Protein AF-A0A7W7XYR6-F1 (afdb_monomer_lite)

Foldseek 3Di:
DDDDDVVVVVVVVVVVVVVVVVVVVPPDDDPPVVVVVVVVVVVVVVVVVCPPPPDPDDDDPDCPVVVVVVVVVVVVVPPDDPPPPDPDDDDDDDDDDDDDDDDDDDDDDDDDDDDPDDDDPDDPPPDPPPDPCPPDPQLVVLLPDDLVVLLVVLVVCVVNVVLVRSQVSLVVSCVNPVPDDDDPVCVVSPD

Organism: NCBI:txid1341696

pLDDT: mean 71.48, std 18.13, range [40.41, 96.0]

Radius of gyration: 29.44 Å; chains: 1; bounding box: 77×63×58 Å

Structure (mmCIF, N/CA/C/O backbone):
data_AF-A0A7W7XYR6-F1
#
_entry.id   AF-A0A7W7XYR6-F1
#
loop_
_atom_s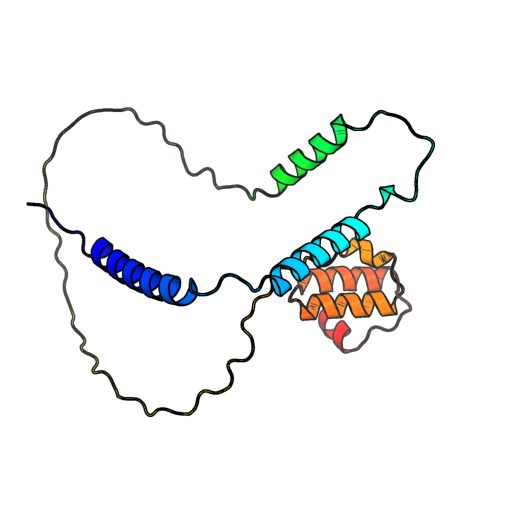ite.group_PDB
_atom_site.id
_atom_site.type_symbol
_atom_site.label_atom_id
_atom_site.label_alt_id
_atom_site.label_comp_id
_atom_site.label_asym_id
_atom_site.label_entity_id
_atom_site.label_seq_id
_atom_site.pdbx_PDB_ins_code
_atom_site.Cartn_x
_atom_site.Cartn_y
_atom_site.Cartn_z
_atom_site.occupancy
_atom_site.B_iso_or_equiv
_atom_site.auth_seq_id
_atom_site.auth_comp_id
_atom_site.auth_asym_id
_atom_site.auth_atom_id
_atom_site.pdbx_PDB_model_num
ATOM 1 N N . MET A 1 1 ? -33.077 34.297 35.963 1.00 48.66 1 MET A N 1
ATOM 2 C CA . MET A 1 1 ? -33.228 32.831 35.839 1.00 48.66 1 MET A CA 1
ATOM 3 C C . MET A 1 1 ? -32.219 32.366 34.806 1.00 48.66 1 MET A C 1
ATOM 5 O O . MET A 1 1 ? -32.341 32.761 33.657 1.00 48.66 1 MET A O 1
ATOM 9 N N . HIS A 1 2 ? -31.171 31.667 35.240 1.00 59.78 2 HIS A N 1
ATOM 10 C CA . HIS A 1 2 ? -30.178 31.044 34.362 1.00 59.78 2 HIS A CA 1
ATOM 11 C C . HIS A 1 2 ? -30.760 29.689 33.946 1.00 59.78 2 HIS A C 1
ATOM 13 O O . HIS A 1 2 ? -31.041 28.864 34.809 1.00 59.78 2 HIS A O 1
ATOM 19 N N . THR A 1 3 ? -31.060 29.502 32.665 1.00 66.44 3 THR A N 1
ATOM 20 C CA . THR A 1 3 ? -31.450 28.196 32.124 1.00 66.44 3 THR A CA 1
ATOM 21 C C . THR A 1 3 ? -30.180 27.407 31.847 1.00 66.44 3 THR A C 1
ATOM 23 O O . THR A 1 3 ? -29.481 27.714 30.881 1.00 66.44 3 THR A O 1
ATOM 26 N N . ASP A 1 4 ? -29.877 26.434 32.705 1.00 68.50 4 ASP A N 1
ATOM 27 C CA . ASP A 1 4 ? -28.891 25.400 32.397 1.00 68.50 4 ASP A CA 1
ATOM 28 C C . ASP A 1 4 ? -29.393 24.577 31.207 1.00 68.50 4 ASP A C 1
ATOM 30 O O . ASP A 1 4 ? -30.541 24.124 31.174 1.00 68.50 4 ASP A O 1
ATOM 34 N N . ASP A 1 5 ? -28.550 24.465 30.185 1.00 74.38 5 ASP A N 1
ATOM 35 C CA . ASP A 1 5 ? -28.833 23.691 28.984 1.00 74.38 5 ASP A CA 1
ATOM 36 C C . ASP A 1 5 ? -28.454 22.228 29.260 1.00 74.38 5 ASP A C 1
ATOM 38 O O . ASP A 1 5 ? -27.268 21.936 29.443 1.00 74.38 5 ASP A O 1
ATOM 42 N N . PRO A 1 6 ? -29.412 21.286 29.258 1.00 70.81 6 PRO A N 1
ATOM 43 C CA . PRO A 1 6 ? -29.151 19.886 29.594 1.00 70.81 6 PRO A CA 1
ATOM 44 C C . PRO A 1 6 ? -28.166 19.203 28.631 1.00 70.81 6 PRO A C 1
ATOM 46 O O . PRO A 1 6 ? -27.600 18.161 28.956 1.00 70.81 6 PRO A O 1
ATOM 49 N N . ARG A 1 7 ? -27.920 19.773 27.441 1.00 63.91 7 ARG A N 1
ATOM 50 C CA . ARG A 1 7 ? -26.889 19.267 26.521 1.00 63.91 7 ARG A CA 1
ATOM 51 C C . ARG A 1 7 ? -25.479 19.556 27.025 1.00 63.91 7 ARG A C 1
ATOM 53 O O . ARG A 1 7 ? -24.585 18.744 26.804 1.00 63.91 7 ARG A O 1
ATOM 60 N N . LYS A 1 8 ? -25.285 20.677 27.725 1.00 70.75 8 LYS A N 1
ATOM 61 C CA . LYS A 1 8 ? -23.998 21.007 28.351 1.00 70.75 8 LYS A CA 1
ATOM 62 C C . LYS A 1 8 ? -23.702 20.060 29.506 1.00 70.75 8 LYS A C 1
ATOM 64 O O . LYS A 1 8 ? -22.601 19.532 29.574 1.00 70.75 8 LYS A O 1
ATOM 69 N N . GLU A 1 9 ? -24.711 19.722 30.308 1.00 70.94 9 GLU A N 1
ATOM 70 C CA . GLU A 1 9 ? -24.550 18.761 31.407 1.00 70.94 9 GLU A CA 1
ATOM 71 C C . GLU A 1 9 ? -24.113 17.363 30.929 1.00 70.94 9 GLU A C 1
ATOM 73 O O . GLU A 1 9 ? -23.308 16.702 31.595 1.00 70.94 9 GLU A O 1
ATOM 78 N N . ALA A 1 10 ? -24.612 16.909 29.771 1.00 70.88 10 ALA A N 1
ATOM 79 C CA . ALA A 1 10 ? -24.200 15.639 29.169 1.00 70.88 10 ALA A CA 1
ATOM 80 C C . ALA A 1 10 ? -22.732 15.673 28.706 1.00 70.88 10 ALA A C 1
ATOM 82 O O . ALA A 1 10 ? -21.968 14.758 29.024 1.00 70.88 10 ALA A O 1
ATOM 83 N N . HIS A 1 11 ? -22.317 16.754 28.037 1.00 74.00 11 HIS A N 1
ATOM 84 C CA . HIS A 1 11 ? -20.922 16.950 27.637 1.00 74.00 11 HIS A CA 1
ATOM 85 C C . HIS A 1 11 ? -19.981 17.056 28.845 1.00 74.00 11 HIS A C 1
ATOM 87 O O . HIS A 1 11 ? -18.921 16.435 28.842 1.00 74.00 11 HIS A O 1
ATOM 93 N N . ASP A 1 12 ? -20.397 17.718 29.925 1.00 84.12 12 ASP A N 1
ATOM 94 C CA . ASP A 1 12 ? -19.599 17.832 31.150 1.00 84.12 12 ASP A CA 1
ATOM 95 C C . ASP A 1 12 ? -19.392 16.473 31.843 1.00 84.12 12 ASP A C 1
ATOM 97 O O . ASP A 1 12 ? -18.387 16.243 32.528 1.00 84.12 12 ASP A O 1
ATOM 101 N N . ALA A 1 13 ? -20.360 15.557 31.720 1.00 81.81 13 ALA A N 1
ATOM 102 C CA . ALA A 1 13 ? -20.257 14.209 32.270 1.00 81.81 13 ALA A CA 1
ATOM 103 C C . ALA A 1 13 ? -19.258 13.348 31.485 1.00 81.81 13 ALA A C 1
ATOM 105 O O . ALA A 1 13 ? -18.448 12.638 32.096 1.00 81.81 13 ALA A O 1
ATOM 106 N N . GLU A 1 14 ? -19.283 13.445 30.156 1.00 76.94 14 GLU A N 1
ATOM 107 C CA . GLU A 1 14 ? -18.311 12.800 29.272 1.00 76.94 14 GLU A CA 1
ATOM 108 C C . GLU A 1 14 ? -16.909 13.386 29.461 1.00 76.94 14 GLU A C 1
ATOM 110 O O . GLU A 1 14 ? -15.946 12.632 29.599 1.00 76.94 14 GLU A O 1
ATOM 115 N N . GLU A 1 15 ? -16.786 14.706 29.594 1.00 82.81 15 GLU A N 1
ATOM 116 C CA . GLU A 1 15 ? -15.510 15.383 29.832 1.00 82.81 15 GLU A CA 1
ATOM 117 C C . GLU A 1 15 ? -14.886 14.953 31.168 1.00 82.81 15 GLU A C 1
ATOM 119 O O . GLU A 1 15 ? -13.702 14.610 31.238 1.00 82.81 15 GLU A O 1
ATOM 124 N N . ARG A 1 16 ? -15.691 14.835 32.233 1.00 89.69 16 ARG A N 1
ATOM 125 C CA . ARG A 1 16 ? -15.237 14.273 33.519 1.00 89.69 16 ARG A CA 1
ATOM 126 C C . ARG A 1 16 ? -14.859 12.795 33.424 1.00 89.69 16 ARG A C 1
ATOM 128 O O . ARG A 1 16 ? -13.977 12.338 34.158 1.00 89.69 16 ARG A O 1
ATOM 135 N N . ALA A 1 17 ? -15.522 12.013 32.574 1.00 86.38 17 ALA A N 1
ATOM 136 C CA . ALA A 1 17 ? -15.148 10.621 32.333 1.00 86.38 17 ALA A CA 1
ATOM 137 C C . ALA A 1 17 ? -13.808 10.528 31.586 1.00 86.38 17 ALA A C 1
ATOM 139 O O . ALA A 1 17 ? -12.922 9.790 32.023 1.00 86.38 17 ALA A O 1
ATOM 140 N N . LEU A 1 18 ? -13.621 11.345 30.550 1.00 83.62 18 LEU A N 1
ATOM 141 C CA . LEU A 1 18 ? -12.382 11.436 29.787 1.00 83.62 18 LEU A CA 1
ATOM 142 C C . LEU A 1 18 ? -11.218 11.889 30.675 1.00 83.62 18 LEU A C 1
ATOM 144 O O . LEU A 1 18 ? -10.169 11.250 30.683 1.00 83.62 18 LEU A O 1
ATOM 148 N N . ALA A 1 19 ? -11.421 12.915 31.505 1.00 85.31 19 ALA A N 1
ATOM 149 C CA . ALA A 1 19 ? -10.409 13.405 32.437 1.00 85.31 19 ALA A CA 1
ATOM 150 C C . ALA A 1 19 ? -9.949 12.321 33.428 1.00 85.31 19 ALA A C 1
ATOM 152 O O . ALA A 1 19 ? -8.766 12.256 33.764 1.00 85.31 19 ALA A O 1
ATOM 153 N N . ARG A 1 20 ? -10.850 11.430 33.871 1.00 85.44 20 ARG A N 1
ATOM 154 C CA . ARG A 1 20 ? -10.489 10.285 34.727 1.00 85.44 20 ARG A CA 1
ATOM 155 C C . ARG A 1 20 ? -9.631 9.260 33.991 1.00 85.44 20 ARG A C 1
ATOM 157 O O . ARG A 1 20 ? -8.647 8.796 34.559 1.00 85.44 20 ARG A O 1
ATOM 164 N N . ILE A 1 21 ? -9.974 8.939 32.744 1.00 84.25 21 ILE A N 1
ATOM 165 C CA . ILE A 1 21 ? -9.218 7.988 31.917 1.00 84.25 21 ILE A CA 1
ATOM 166 C C . ILE A 1 21 ? -7.837 8.560 31.589 1.00 84.25 21 ILE A C 1
ATOM 168 O O . ILE A 1 21 ? -6.828 7.914 31.856 1.00 84.25 21 ILE A O 1
ATOM 172 N N . VAL A 1 22 ? -7.773 9.798 31.093 1.00 82.75 22 VAL A N 1
ATOM 173 C CA . VAL A 1 22 ? -6.510 10.473 30.762 1.00 82.75 22 VAL A CA 1
ATOM 174 C C . VAL A 1 22 ? -5.605 10.533 31.987 1.00 82.75 22 VAL A C 1
ATOM 176 O O . VAL A 1 22 ? -4.447 10.138 31.904 1.00 82.75 22 VAL A O 1
ATOM 179 N N . ARG A 1 23 ? -6.140 10.915 33.152 1.00 82.88 23 ARG A N 1
ATOM 180 C CA . ARG A 1 23 ? -5.368 10.957 34.400 1.00 82.88 23 ARG A CA 1
ATOM 181 C C . ARG A 1 23 ? -4.881 9.581 34.855 1.00 82.88 23 ARG A C 1
ATOM 183 O O . ARG A 1 23 ? -3.802 9.501 35.433 1.00 82.88 23 ARG A O 1
ATOM 190 N N . ALA A 1 24 ? -5.640 8.517 34.590 1.00 80.38 24 ALA A N 1
ATOM 191 C CA . ALA A 1 24 ? -5.212 7.146 34.860 1.00 80.38 24 ALA A CA 1
ATOM 192 C C . ALA A 1 24 ? -4.084 6.685 33.916 1.00 80.38 24 ALA A C 1
ATOM 194 O O . ALA A 1 24 ? -3.213 5.929 34.338 1.00 80.38 24 ALA A O 1
ATOM 195 N N . LEU A 1 25 ? -4.061 7.171 32.669 1.00 76.75 25 LEU A N 1
ATOM 196 C CA . LEU A 1 25 ? -3.007 6.881 31.689 1.00 76.75 25 LEU A CA 1
ATOM 197 C C . LEU A 1 25 ? -1.751 7.754 31.854 1.00 76.75 25 LEU A C 1
ATOM 199 O O . LEU A 1 25 ? -0.652 7.296 31.556 1.00 76.75 25 LEU A O 1
ATOM 203 N N . SER A 1 26 ? -1.872 8.986 32.357 1.00 68.12 26 SER A N 1
ATOM 204 C CA . SER A 1 26 ? -0.752 9.941 32.476 1.00 68.12 26 SER A CA 1
ATOM 205 C C . SER A 1 26 ? 0.344 9.550 33.485 1.00 68.12 26 SER A C 1
ATOM 207 O O . SER A 1 26 ? 1.296 10.305 33.664 1.00 68.12 26 SER A O 1
ATOM 209 N N . GLY A 1 27 ? 0.242 8.400 34.159 1.00 72.25 27 GLY A N 1
ATOM 210 C CA . GLY A 1 27 ? 1.204 7.966 35.180 1.00 72.25 27 GLY A CA 1
ATOM 211 C C . GLY A 1 27 ? 2.565 7.502 34.649 1.00 72.25 27 GLY A C 1
ATOM 212 O O . GLY A 1 27 ? 3.520 7.431 35.417 1.00 72.25 27 GLY A O 1
ATOM 213 N N . GLY A 1 28 ? 2.688 7.208 33.355 1.00 72.75 28 GLY A N 1
ATOM 214 C CA . GLY A 1 28 ? 3.950 6.792 32.754 1.00 72.75 28 GLY A CA 1
ATOM 215 C C . GLY A 1 28 ? 4.086 7.391 31.371 1.00 72.75 28 GLY A C 1
ATOM 216 O O . GLY A 1 28 ? 3.391 6.973 30.448 1.00 72.75 28 GLY A O 1
ATOM 217 N N . GLY A 1 29 ? 4.985 8.364 31.217 1.00 81.31 29 GLY A N 1
ATOM 218 C CA . GLY A 1 29 ? 5.447 8.740 29.885 1.00 81.31 29 GLY A CA 1
ATOM 219 C C . GLY A 1 29 ? 5.963 7.502 29.133 1.00 81.31 29 GLY A C 1
ATOM 220 O O . GLY A 1 29 ? 6.308 6.497 29.769 1.00 81.31 29 GLY A O 1
ATOM 221 N N . PRO A 1 30 ? 6.016 7.540 27.791 1.00 77.94 30 PRO A N 1
ATOM 222 C CA . PRO A 1 30 ? 6.619 6.457 27.026 1.00 77.94 30 PRO A CA 1
ATOM 223 C C . PRO A 1 30 ? 8.014 6.161 27.584 1.00 77.94 30 PRO A C 1
ATOM 225 O O . PRO A 1 30 ? 8.758 7.076 27.943 1.00 77.94 30 PRO A O 1
ATOM 228 N N . SER A 1 31 ? 8.361 4.877 27.703 1.00 83.38 31 SER A N 1
ATOM 229 C CA . SER A 1 31 ? 9.688 4.497 28.192 1.00 83.38 31 SER A CA 1
ATOM 230 C C . SER A 1 31 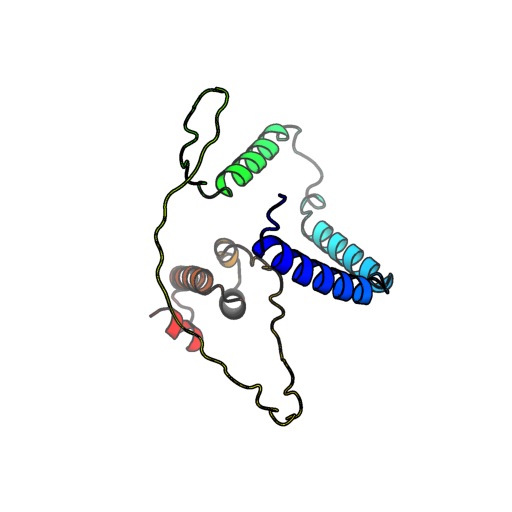? 10.764 5.189 27.348 1.00 83.38 31 SER A C 1
ATOM 232 O O . SER A 1 31 ? 10.642 5.246 26.123 1.00 83.38 31 SER A O 1
ATOM 234 N N . SER A 1 32 ? 11.831 5.684 27.977 1.00 85.88 32 SER A N 1
ATOM 235 C CA . SER A 1 32 ? 12.939 6.349 27.272 1.00 85.88 32 SER A CA 1
ATOM 236 C C . SER A 1 32 ? 13.560 5.470 26.181 1.00 85.88 32 SER A C 1
ATOM 238 O O . SER A 1 32 ? 14.049 5.972 25.173 1.00 85.88 32 SER A O 1
ATOM 240 N N . GLN A 1 33 ? 13.499 4.146 26.348 1.00 86.38 33 GLN A N 1
ATOM 241 C CA . GLN A 1 33 ? 13.935 3.181 25.345 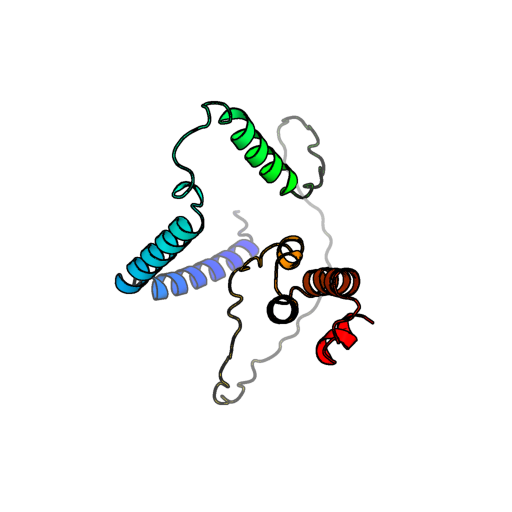1.00 86.38 33 GLN A CA 1
ATOM 242 C C . GLN A 1 33 ? 13.069 3.217 24.077 1.00 86.38 33 GLN A C 1
ATOM 244 O O . GLN A 1 33 ? 13.602 3.138 22.972 1.00 86.38 33 GLN A O 1
ATOM 249 N N . LEU A 1 34 ? 11.750 3.352 24.226 1.00 82.69 34 LEU A N 1
ATOM 250 C CA . LEU A 1 34 ? 10.826 3.458 23.099 1.00 82.69 34 LEU A CA 1
ATOM 251 C C . LEU A 1 34 ? 11.000 4.794 22.371 1.00 82.69 34 LEU A C 1
ATOM 253 O O . LEU A 1 34 ? 11.053 4.809 21.146 1.00 82.69 34 LEU A O 1
ATOM 257 N N . ASP A 1 35 ? 11.178 5.888 23.110 1.00 87.62 35 ASP A N 1
ATOM 258 C CA . ASP A 1 35 ? 11.468 7.201 22.523 1.00 87.62 35 ASP A CA 1
ATOM 259 C C . ASP A 1 35 ? 12.780 7.182 21.713 1.00 87.62 35 ASP A C 1
ATOM 261 O O . ASP A 1 35 ? 12.817 7.581 20.547 1.00 87.62 35 ASP A O 1
ATOM 265 N N . ALA A 1 36 ? 13.838 6.580 22.268 1.00 92.12 36 ALA A N 1
ATOM 266 C CA . ALA A 1 36 ? 15.101 6.384 21.559 1.00 92.12 36 ALA A CA 1
ATOM 267 C C . ALA A 1 36 ? 14.943 5.518 20.296 1.00 92.12 36 ALA A C 1
ATOM 269 O O . ALA A 1 36 ? 15.560 5.810 19.269 1.00 92.12 36 ALA A O 1
ATOM 270 N N . ALA A 1 37 ? 14.105 4.478 20.343 1.00 87.75 37 ALA A N 1
ATOM 271 C CA . ALA A 1 37 ? 13.820 3.636 19.184 1.00 87.75 37 ALA A CA 1
ATOM 272 C C . ALA A 1 37 ? 13.078 4.408 18.081 1.00 87.75 37 ALA A C 1
ATOM 274 O O . ALA A 1 37 ? 13.428 4.278 16.907 1.00 87.75 37 ALA A O 1
ATOM 275 N N . VAL A 1 38 ? 12.111 5.255 18.448 1.00 87.75 38 VAL A N 1
ATOM 276 C CA . VAL A 1 38 ? 11.387 6.119 17.502 1.00 87.75 38 VAL A CA 1
ATOM 277 C C . VAL A 1 38 ? 12.338 7.127 16.856 1.00 87.75 38 VAL A C 1
ATOM 279 O O . VAL A 1 38 ? 12.354 7.249 15.631 1.00 87.75 38 VAL A O 1
ATOM 282 N N . LEU A 1 39 ? 13.190 7.796 17.639 1.00 95.19 39 LEU A N 1
ATOM 283 C CA . LEU A 1 39 ? 14.180 8.740 17.109 1.00 95.19 39 LEU A CA 1
ATOM 284 C C . LEU A 1 39 ? 15.202 8.058 16.187 1.00 95.19 39 LEU A C 1
ATOM 286 O O . LEU A 1 39 ? 15.566 8.610 15.145 1.00 95.19 39 LEU A O 1
ATOM 290 N N . ALA A 1 40 ? 15.642 6.845 16.528 1.00 92.31 40 ALA A N 1
ATOM 291 C CA . ALA A 1 40 ? 16.532 6.057 15.680 1.00 92.31 40 ALA A CA 1
ATOM 292 C C . ALA A 1 40 ? 15.857 5.656 14.357 1.00 92.31 40 ALA A C 1
ATOM 294 O O . ALA A 1 40 ? 16.464 5.801 13.293 1.00 92.31 40 ALA A O 1
ATOM 295 N N . ALA A 1 41 ? 14.598 5.208 14.404 1.00 87.31 41 ALA A N 1
ATOM 296 C CA . ALA A 1 41 ? 13.823 4.852 13.218 1.00 87.31 41 ALA A CA 1
ATOM 297 C C . ALA A 1 41 ? 13.585 6.064 12.304 1.00 87.31 41 ALA A C 1
ATOM 299 O O . ALA A 1 41 ? 13.803 5.975 11.094 1.00 87.31 41 ALA A O 1
ATOM 300 N N . ALA A 1 42 ? 13.221 7.214 12.879 1.00 89.25 42 ALA A N 1
ATOM 301 C CA . ALA A 1 42 ? 13.038 8.459 12.140 1.00 89.25 42 ALA A CA 1
ATOM 302 C C . ALA A 1 42 ? 14.337 8.898 11.447 1.00 89.25 42 ALA A C 1
ATOM 304 O O . ALA A 1 42 ? 14.332 9.228 10.261 1.00 89.25 42 ALA A O 1
ATOM 305 N N . ARG A 1 43 ? 15.478 8.827 12.146 1.00 89.06 43 ARG A N 1
ATOM 306 C CA . ARG A 1 43 ? 16.786 9.147 11.558 1.00 89.06 43 ARG A CA 1
ATOM 307 C C . ARG A 1 43 ? 17.156 8.197 10.416 1.00 89.06 43 ARG A C 1
ATOM 309 O O . ARG A 1 43 ? 17.621 8.661 9.379 1.00 89.06 43 ARG A O 1
ATOM 316 N N . ALA A 1 44 ? 16.916 6.896 10.576 1.00 82.31 44 ALA A N 1
ATOM 317 C CA . ALA A 1 44 ? 17.176 5.907 9.532 1.00 82.31 44 ALA A CA 1
ATOM 318 C C . ALA A 1 44 ? 16.309 6.136 8.280 1.00 82.31 44 ALA A C 1
ATOM 320 O O . ALA A 1 44 ? 16.798 5.978 7.162 1.00 82.31 44 ALA A O 1
ATOM 321 N N . ALA A 1 45 ? 15.045 6.536 8.450 1.00 77.31 45 ALA A N 1
ATOM 322 C CA . ALA A 1 45 ? 14.171 6.898 7.336 1.00 77.31 45 ALA A CA 1
ATOM 323 C C . ALA A 1 45 ? 14.699 8.129 6.580 1.00 77.31 45 ALA A C 1
ATOM 325 O O . ALA A 1 45 ? 14.841 8.081 5.361 1.00 77.31 45 ALA A O 1
ATOM 326 N N . VAL A 1 46 ? 15.098 9.185 7.300 1.00 85.81 46 VAL A N 1
ATOM 327 C CA . VAL A 1 46 ? 15.682 10.398 6.696 1.00 85.81 46 VAL A CA 1
ATOM 328 C C . VAL A 1 46 ? 16.997 10.103 5.964 1.00 85.81 46 VAL A C 1
ATOM 330 O O . VAL A 1 46 ? 17.272 10.693 4.923 1.00 85.81 46 VAL A O 1
ATOM 333 N N . GLU A 1 47 ? 17.827 9.190 6.477 1.00 80.88 47 GLU A N 1
ATOM 334 C CA . GLU A 1 47 ? 19.070 8.788 5.805 1.00 80.88 47 GLU A CA 1
ATOM 335 C C . GLU A 1 47 ? 18.818 7.980 4.524 1.00 80.88 47 GLU A C 1
ATOM 337 O O . GLU A 1 47 ? 19.550 8.159 3.548 1.00 80.88 47 GLU A O 1
ATOM 342 N N . ARG A 1 48 ? 17.775 7.137 4.492 1.00 71.75 48 ARG A N 1
ATOM 343 C CA . ARG A 1 48 ? 17.351 6.415 3.278 1.00 71.75 48 ARG A CA 1
ATOM 344 C C . ARG A 1 48 ? 16.823 7.356 2.202 1.00 71.75 48 ARG A C 1
ATOM 346 O O . ARG A 1 48 ? 17.129 7.163 1.031 1.00 71.75 48 ARG A O 1
ATOM 353 N N . ASP A 1 49 ? 16.087 8.380 2.616 1.00 68.19 49 ASP A N 1
ATOM 354 C CA . ASP A 1 49 ? 15.417 9.324 1.721 1.00 68.19 49 ASP A CA 1
ATOM 355 C C . ASP A 1 49 ? 16.310 10.502 1.296 1.00 68.19 49 ASP A C 1
ATOM 357 O O . ASP A 1 49 ? 15.865 11.460 0.665 1.00 68.19 49 ASP A O 1
ATOM 361 N N . ASN A 1 50 ? 17.605 10.453 1.631 1.00 62.84 50 ASN A N 1
ATOM 362 C CA . ASN A 1 50 ? 18.581 11.455 1.225 1.00 62.84 50 ASN A CA 1
ATOM 363 C C . ASN A 1 50 ? 19.468 10.944 0.070 1.00 62.84 50 ASN A C 1
ATOM 365 O O . ASN A 1 50 ? 20.636 10.594 0.286 1.00 62.84 50 ASN A O 1
ATOM 369 N N . PRO A 1 51 ? 18.986 10.971 -1.192 1.00 58.59 51 PRO A N 1
ATOM 370 C CA . PRO A 1 51 ? 19.772 10.574 -2.362 1.00 58.59 51 PRO A CA 1
ATOM 371 C C . PRO A 1 51 ? 20.962 11.516 -2.631 1.00 58.59 51 PRO A C 1
ATOM 373 O O . PRO A 1 51 ? 21.813 11.232 -3.476 1.00 58.59 51 PRO A O 1
ATOM 376 N N . ARG A 1 52 ? 21.080 12.638 -1.901 1.00 53.66 52 ARG A N 1
ATOM 377 C CA . ARG A 1 52 ? 22.078 13.689 -2.159 1.00 53.66 52 ARG A CA 1
ATOM 378 C C . ARG A 1 52 ? 23.505 13.330 -1.738 1.00 53.66 52 ARG A C 1
ATOM 380 O O . ARG A 1 52 ? 24.424 14.064 -2.086 1.00 53.66 52 ARG A O 1
ATOM 387 N N . ARG A 1 53 ? 23.740 12.213 -1.035 1.00 52.97 53 ARG A N 1
ATOM 388 C CA . ARG A 1 53 ? 25.106 11.800 -0.645 1.00 52.97 53 ARG A CA 1
ATOM 389 C C . ARG A 1 53 ? 25.903 11.066 -1.730 1.00 52.97 53 ARG A C 1
ATOM 391 O O . ARG A 1 53 ? 27.078 10.799 -1.503 1.00 52.97 53 ARG A O 1
ATOM 398 N N . ARG A 1 54 ? 25.322 10.766 -2.901 1.00 53.84 54 ARG A N 1
ATOM 399 C CA . ARG A 1 54 ? 26.046 10.097 -4.008 1.00 53.84 54 ARG A CA 1
ATOM 400 C C . ARG A 1 54 ? 26.271 10.942 -5.265 1.00 53.84 54 ARG A C 1
ATOM 402 O O . ARG A 1 54 ? 26.935 10.469 -6.177 1.00 53.84 54 ARG A O 1
ATOM 409 N N . LEU A 1 55 ? 25.802 12.189 -5.305 1.00 55.09 55 LEU A N 1
ATOM 410 C CA . LEU A 1 55 ? 26.057 13.122 -6.413 1.00 55.09 55 LEU A CA 1
ATOM 411 C C . LEU A 1 55 ? 26.645 14.435 -5.894 1.00 55.09 55 LEU A C 1
ATOM 413 O O . LEU A 1 55 ? 26.072 15.514 -6.015 1.00 55.09 55 LEU A O 1
ATOM 417 N N . SER A 1 56 ? 27.821 14.331 -5.281 1.00 55.94 56 SER A N 1
ATOM 418 C CA . SER A 1 56 ? 28.689 15.479 -5.056 1.00 55.94 56 SER A CA 1
ATOM 419 C C . SER A 1 56 ? 29.581 15.703 -6.277 1.00 55.94 56 SER A C 1
ATOM 421 O O . SER A 1 56 ? 30.260 14.776 -6.712 1.00 55.94 56 SER A O 1
ATOM 423 N N . LEU A 1 57 ? 29.636 16.969 -6.694 1.00 58.41 57 LEU A N 1
ATOM 424 C CA . LEU A 1 57 ? 30.474 17.611 -7.714 1.00 58.41 57 LEU A CA 1
ATOM 425 C C . LEU A 1 57 ? 29.842 17.729 -9.109 1.00 58.41 57 LEU A C 1
ATOM 427 O O . LEU A 1 57 ? 29.870 16.803 -9.908 1.00 58.41 57 LEU A O 1
ATOM 431 N N . ARG A 1 58 ? 29.480 18.984 -9.422 1.00 55.81 58 ARG A N 1
ATOM 432 C CA . ARG A 1 58 ? 29.153 19.577 -10.736 1.00 55.81 58 ARG A CA 1
ATOM 433 C C . ARG A 1 58 ? 27.662 19.668 -11.065 1.00 55.81 58 ARG A C 1
ATOM 435 O O . ARG A 1 58 ? 27.189 18.980 -11.950 1.00 55.81 58 ARG A O 1
ATOM 442 N N . TRP A 1 59 ? 26.975 20.601 -10.409 1.00 45.66 59 TRP A N 1
ATOM 443 C CA . TRP A 1 59 ? 25.983 21.540 -10.976 1.00 45.66 59 TRP A CA 1
ATOM 444 C C . TRP A 1 59 ? 25.409 22.306 -9.775 1.00 45.66 59 TRP A C 1
ATOM 446 O O . TRP A 1 59 ? 24.813 21.723 -8.883 1.00 45.66 59 TRP A O 1
ATOM 456 N N . GLY A 1 60 ? 25.789 23.559 -9.549 1.00 52.72 60 GLY A N 1
ATOM 457 C CA . GLY A 1 60 ? 25.242 24.685 -10.298 1.00 52.72 60 GLY A CA 1
ATOM 458 C C . GLY A 1 60 ? 24.087 25.264 -9.481 1.00 52.72 60 GLY A C 1
ATOM 459 O O . GLY A 1 60 ? 22.970 24.763 -9.533 1.00 52.72 60 GLY A O 1
ATOM 460 N N . PHE A 1 61 ? 24.384 26.272 -8.660 1.00 51.06 61 PHE A N 1
ATOM 461 C CA . PHE A 1 61 ? 23.408 27.016 -7.866 1.00 51.06 61 PHE A CA 1
ATOM 462 C C . PHE A 1 61 ? 22.323 27.602 -8.784 1.00 51.06 61 PHE A C 1
ATOM 464 O O . PHE A 1 61 ? 22.610 28.513 -9.554 1.00 51.06 61 PHE A O 1
ATOM 471 N N . GLY A 1 62 ? 21.091 27.084 -8.717 1.00 52.50 62 GLY A N 1
ATOM 472 C CA . GLY A 1 62 ? 20.000 27.621 -9.541 1.00 52.50 62 GLY A CA 1
ATOM 473 C C . GLY A 1 62 ? 18.596 27.038 -9.351 1.00 52.50 62 GLY A C 1
ATOM 474 O O . GLY A 1 62 ? 17.761 27.259 -10.217 1.00 52.50 62 GLY A O 1
ATOM 475 N N . ALA A 1 63 ? 18.297 26.300 -8.271 1.00 48.34 63 ALA A N 1
ATOM 476 C CA . ALA A 1 63 ? 17.004 25.599 -8.134 1.00 48.34 63 ALA A CA 1
ATOM 477 C C . ALA A 1 63 ? 16.212 25.893 -6.842 1.00 48.34 63 ALA A C 1
ATOM 479 O O . ALA A 1 63 ? 15.196 25.250 -6.585 1.00 48.34 63 ALA A O 1
ATOM 480 N N . SER A 1 64 ? 16.630 26.857 -6.016 1.00 52.84 64 SER A N 1
ATOM 481 C CA . SER A 1 64 ? 15.981 27.112 -4.718 1.00 52.84 64 SER A CA 1
ATOM 482 C C . SER A 1 64 ? 14.551 27.657 -4.850 1.00 52.84 64 SER A C 1
ATOM 484 O O . SER A 1 64 ? 13.706 27.362 -4.012 1.00 52.84 64 SER A O 1
ATOM 486 N N . ALA A 1 65 ? 14.256 28.421 -5.908 1.00 52.97 65 ALA A N 1
ATOM 487 C CA . ALA A 1 65 ? 12.942 29.043 -6.090 1.00 52.97 65 ALA A CA 1
ATOM 488 C C . ALA A 1 65 ? 11.871 28.060 -6.604 1.00 52.97 65 ALA A C 1
ATOM 490 O O . ALA A 1 65 ? 10.723 28.119 -6.171 1.00 52.97 65 ALA A O 1
ATOM 491 N N . ALA A 1 66 ? 12.238 27.116 -7.478 1.00 51.06 66 ALA A N 1
ATOM 492 C CA . ALA A 1 66 ? 11.282 26.173 -8.064 1.00 51.06 66 ALA A CA 1
ATOM 493 C C . ALA A 1 66 ? 10.804 25.113 -7.057 1.00 51.06 66 ALA A C 1
ATOM 495 O O . ALA A 1 66 ? 9.635 24.733 -7.063 1.00 51.06 66 ALA A O 1
ATOM 496 N N . ALA A 1 67 ? 11.683 24.677 -6.147 1.00 55.44 67 ALA A N 1
ATOM 497 C CA . ALA A 1 67 ? 11.335 23.671 -5.146 1.00 55.44 67 ALA A CA 1
ATOM 498 C C . ALA A 1 67 ? 10.266 24.170 -4.159 1.00 55.44 67 ALA A C 1
ATOM 500 O O . ALA A 1 67 ? 9.364 23.417 -3.801 1.00 55.44 67 ALA A O 1
ATOM 501 N N . MET A 1 68 ? 10.316 25.446 -3.757 1.00 62.97 68 MET A N 1
ATOM 502 C CA . MET A 1 68 ? 9.293 26.005 -2.864 1.00 62.97 68 MET A CA 1
ATOM 503 C C . MET A 1 68 ? 7.944 26.199 -3.565 1.00 62.97 68 MET A C 1
ATOM 505 O O . MET A 1 68 ? 6.901 26.034 -2.937 1.00 62.97 68 MET A O 1
ATOM 509 N N . LEU A 1 69 ? 7.953 26.462 -4.874 1.00 60.53 69 LEU A N 1
ATOM 510 C CA . LEU A 1 69 ? 6.733 26.604 -5.669 1.00 60.53 69 LEU A CA 1
ATOM 511 C C . LEU A 1 69 ? 6.037 25.247 -5.883 1.00 60.53 69 LEU A C 1
ATOM 513 O O . LEU A 1 69 ? 4.817 25.168 -5.783 1.00 60.53 69 LEU A O 1
ATOM 517 N N . ALA A 1 70 ? 6.802 24.163 -6.062 1.00 62.50 70 ALA A N 1
ATOM 518 C CA . ALA A 1 70 ? 6.262 22.803 -6.146 1.00 62.50 70 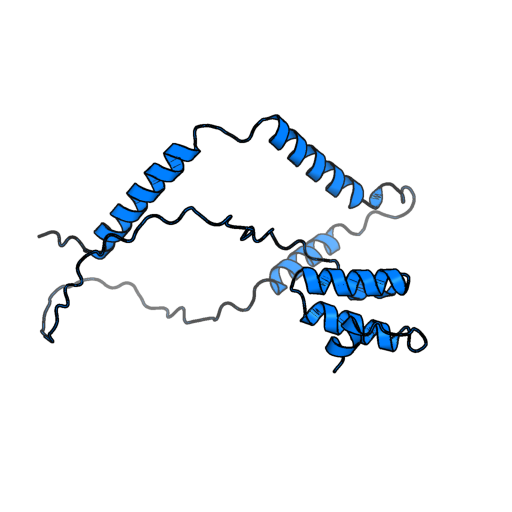ALA A CA 1
ATOM 519 C C . ALA A 1 70 ? 5.625 22.334 -4.824 1.00 62.50 70 ALA A C 1
ATOM 521 O O . ALA A 1 70 ? 4.554 21.732 -4.839 1.00 62.50 70 ALA A O 1
ATOM 522 N N . VAL A 1 71 ? 6.236 22.662 -3.679 1.00 71.75 71 VAL A N 1
ATOM 523 C CA . VAL A 1 71 ? 5.672 22.339 -2.355 1.00 71.75 71 VAL A CA 1
ATOM 524 C C . VAL A 1 71 ? 4.379 23.120 -2.093 1.00 71.75 71 VAL A C 1
ATOM 526 O O . VAL A 1 71 ? 3.416 22.546 -1.591 1.00 71.75 71 VAL A O 1
ATOM 529 N N . ALA A 1 72 ? 4.316 24.400 -2.477 1.00 68.50 72 ALA A N 1
ATOM 530 C CA . ALA A 1 72 ? 3.102 25.205 -2.332 1.00 68.50 72 ALA A CA 1
ATOM 531 C C . ALA A 1 72 ? 1.959 24.721 -3.245 1.00 68.50 72 ALA A C 1
ATOM 533 O O . ALA A 1 72 ? 0.821 24.619 -2.788 1.00 68.50 72 ALA A O 1
ATOM 534 N N . LEU A 1 73 ? 2.256 24.359 -4.501 1.00 69.75 73 LEU A N 1
ATOM 535 C CA . LEU A 1 73 ? 1.253 23.808 -5.422 1.00 69.75 73 LEU A CA 1
ATOM 536 C C . LEU A 1 73 ? 0.719 22.452 -4.950 1.00 69.75 73 LEU A C 1
ATOM 538 O O . LEU A 1 73 ? -0.480 22.199 -5.041 1.00 69.75 73 LEU A O 1
ATOM 542 N N . PHE A 1 74 ? 1.590 21.600 -4.406 1.00 71.12 74 PHE A N 1
ATOM 543 C CA . PHE A 1 74 ? 1.188 20.310 -3.850 1.00 71.12 74 PHE A CA 1
ATOM 544 C C . PHE A 1 74 ? 0.236 20.483 -2.655 1.00 71.12 74 PHE A C 1
ATOM 546 O O . PHE A 1 74 ? -0.801 19.828 -2.586 1.00 71.12 74 PHE A O 1
ATOM 553 N N . TRP A 1 75 ? 0.521 21.443 -1.767 1.00 73.88 75 TRP A N 1
ATOM 554 C CA . TRP A 1 75 ? -0.365 21.770 -0.643 1.00 73.88 75 TRP A CA 1
ATOM 555 C C . TRP A 1 75 ? -1.710 22.367 -1.076 1.00 73.88 75 TRP A C 1
ATOM 557 O O . TRP A 1 75 ? -2.714 22.191 -0.386 1.00 73.88 75 TRP A O 1
ATOM 567 N N . GLN A 1 76 ? -1.750 23.063 -2.214 1.00 71.62 76 GLN A N 1
ATOM 568 C CA . GLN A 1 76 ? -2.982 23.636 -2.748 1.00 71.62 76 GLN A CA 1
ATOM 569 C C . GLN A 1 76 ? -3.893 22.577 -3.379 1.00 71.62 76 GLN A C 1
ATOM 571 O O . GLN A 1 76 ? -5.106 22.661 -3.221 1.00 71.62 76 GLN A O 1
ATOM 576 N N . TRP A 1 77 ? -3.325 21.555 -4.023 1.00 70.19 77 TRP A N 1
ATOM 577 C CA . TRP A 1 77 ? -4.105 20.464 -4.622 1.00 70.19 77 TRP A CA 1
ATOM 578 C C . TRP A 1 77 ? -4.692 19.506 -3.577 1.00 70.19 77 TRP A C 1
ATOM 580 O O . TRP A 1 77 ? -5.718 18.873 -3.806 1.00 70.19 77 TRP A O 1
ATOM 590 N N . GLN A 1 78 ? -4.061 19.415 -2.406 1.00 69.62 78 GLN A N 1
ATOM 591 C CA . GLN A 1 78 ? -4.493 18.526 -1.329 1.00 69.62 78 GLN A CA 1
ATOM 592 C C . GLN A 1 78 ? -5.579 19.128 -0.425 1.00 69.62 78 GLN A C 1
ATOM 594 O O . GLN A 1 78 ? -6.010 18.481 0.528 1.00 69.62 78 GLN A O 1
ATOM 599 N N . ARG A 1 79 ? -6.050 20.346 -0.725 1.00 56.53 79 ARG A N 1
ATOM 600 C CA . ARG A 1 79 ? -7.310 20.868 -0.191 1.00 56.53 79 ARG A CA 1
ATOM 601 C C . ARG A 1 79 ? -8.433 20.463 -1.150 1.00 56.53 79 ARG A C 1
ATOM 603 O O . ARG A 1 79 ? -8.623 21.160 -2.142 1.00 56.53 79 ARG A O 1
ATOM 610 N N . PRO A 1 80 ? -9.164 19.361 -0.901 1.00 52.66 80 PRO A N 1
ATOM 611 C CA . PRO A 1 80 ? -10.442 19.161 -1.567 1.00 52.66 80 PRO A CA 1
ATOM 612 C C . PRO A 1 80 ? -11.302 20.398 -1.302 1.00 52.66 80 PRO A C 1
ATOM 614 O O . PRO A 1 80 ? -11.311 20.902 -0.175 1.00 52.66 80 PRO A O 1
ATOM 617 N N . ASP A 1 81 ? -11.940 20.905 -2.357 1.00 51.03 81 ASP A N 1
ATOM 618 C CA . ASP A 1 81 ? -12.811 22.074 -2.333 1.00 51.03 81 ASP A CA 1
ATOM 619 C C . ASP A 1 81 ? -13.687 22.055 -1.078 1.00 51.03 81 ASP A C 1
ATOM 621 O O . ASP A 1 81 ? -14.604 21.244 -0.940 1.00 51.03 81 ASP A O 1
ATOM 625 N N . ALA A 1 82 ? -13.380 22.946 -0.135 1.00 52.25 82 ALA A N 1
ATOM 626 C CA . ALA A 1 82 ? -14.347 23.308 0.877 1.00 52.25 82 ALA A CA 1
ATOM 627 C C . ALA A 1 82 ? -15.513 23.942 0.106 1.00 52.25 82 ALA A C 1
ATOM 629 O O . ALA A 1 82 ? -15.271 24.924 -0.606 1.00 52.25 82 ALA A O 1
ATOM 630 N N . PRO A 1 83 ? -16.741 23.396 0.176 1.00 50.94 83 PRO A N 1
ATOM 631 C CA . PRO A 1 83 ? -17.878 24.050 -0.441 1.00 50.94 83 PRO A CA 1
ATOM 632 C C . PRO A 1 83 ? -17.949 25.464 0.128 1.00 50.94 83 PRO A C 1
ATOM 634 O O . PRO A 1 83 ? -17.984 25.662 1.343 1.00 50.94 83 PRO A O 1
ATOM 637 N N . LEU A 1 84 ? -17.899 26.448 -0.768 1.00 51.94 84 LEU A N 1
ATOM 638 C CA . LEU A 1 84 ? -18.183 27.841 -0.463 1.00 51.94 84 LEU A CA 1
ATOM 639 C C . LEU A 1 84 ? -19.685 27.967 -0.177 1.00 51.94 84 LEU A C 1
ATOM 641 O O . LEU A 1 84 ? -20.413 28.586 -0.948 1.00 51.94 84 LEU A O 1
ATOM 645 N N . ASP A 1 85 ? -20.147 27.377 0.924 1.00 47.53 85 ASP A N 1
ATOM 646 C CA . ASP A 1 85 ? -21.370 27.824 1.573 1.00 47.53 85 ASP A CA 1
ATOM 647 C C . ASP A 1 85 ? -21.053 29.171 2.234 1.00 47.53 85 ASP A C 1
ATOM 649 O O . ASP A 1 85 ? -20.512 29.282 3.332 1.00 47.53 85 ASP A O 1
ATOM 653 N N . GLU A 1 86 ? -21.321 30.210 1.447 1.00 52.06 86 GLU A N 1
ATOM 654 C CA . GLU A 1 86 ? -22.133 31.334 1.893 1.00 52.06 86 GLU A CA 1
ATOM 655 C C . GLU A 1 86 ? -21.605 32.107 3.113 1.00 52.06 86 GLU A C 1
ATOM 657 O O . GLU A 1 86 ? -22.196 32.147 4.191 1.00 52.06 86 GLU A O 1
ATOM 662 N N . VAL A 1 87 ? -20.528 32.870 2.897 1.00 55.31 87 VAL A N 1
ATOM 663 C CA . VAL A 1 87 ? -20.310 34.095 3.678 1.00 55.31 87 VAL A CA 1
ATOM 664 C C . VAL A 1 87 ? -21.277 35.157 3.153 1.00 55.31 87 VAL A C 1
ATOM 666 O O . VAL A 1 87 ? -20.934 35.986 2.309 1.00 55.31 87 VAL A O 1
ATOM 669 N N . ALA A 1 88 ? -22.513 35.109 3.645 1.00 56.16 88 ALA A N 1
ATOM 670 C CA . ALA A 1 88 ? -23.447 36.220 3.551 1.00 56.16 88 ALA A CA 1
ATOM 671 C C . ALA A 1 88 ? -22.884 37.422 4.342 1.00 56.16 88 ALA A C 1
ATOM 673 O O . ALA A 1 88 ? -22.565 37.280 5.527 1.00 56.16 88 ALA A O 1
ATOM 674 N N . PRO A 1 89 ? -22.757 38.619 3.745 1.00 59.81 89 PRO A N 1
ATOM 675 C CA . PRO A 1 89 ? -22.418 39.815 4.493 1.00 59.81 89 PRO A CA 1
ATOM 676 C C . PRO A 1 89 ? -23.707 40.383 5.089 1.00 59.81 89 PRO A C 1
ATOM 678 O O . PRO A 1 89 ? -24.555 40.878 4.349 1.00 59.81 89 PRO A O 1
ATOM 681 N N . LEU A 1 90 ? -23.862 40.360 6.415 1.00 46.78 90 LEU A N 1
ATOM 682 C CA . LEU A 1 90 ? -24.880 41.182 7.066 1.00 46.78 90 LEU A CA 1
ATOM 683 C C . LEU A 1 90 ? -24.339 41.891 8.311 1.00 46.78 90 LEU A C 1
ATOM 685 O O . LEU A 1 90 ? -23.626 41.335 9.140 1.00 46.78 90 LEU A O 1
ATOM 689 N N . ALA A 1 91 ? -24.679 43.172 8.337 1.00 52.22 91 ALA A N 1
ATOM 690 C CA . ALA A 1 91 ? -24.255 44.258 9.198 1.00 52.22 91 ALA A CA 1
ATOM 691 C C . ALA A 1 91 ? -24.472 44.045 10.714 1.00 52.22 91 ALA A C 1
ATOM 693 O O . ALA A 1 91 ? -25.288 43.218 11.122 1.00 52.22 91 ALA A O 1
ATOM 694 N N . PRO A 1 92 ? -23.810 44.861 11.562 1.00 61.94 92 PRO A N 1
ATOM 695 C CA . PRO A 1 92 ? -24.080 44.914 12.991 1.00 61.94 92 PRO A CA 1
ATOM 696 C C . PRO A 1 92 ? -25.294 45.814 13.270 1.00 61.94 92 PRO A C 1
ATOM 698 O O . PRO A 1 92 ? -25.276 47.001 12.946 1.00 61.94 92 PRO A O 1
ATOM 701 N N . ALA A 1 93 ? -26.333 45.281 13.910 1.00 48.56 93 ALA A N 1
ATOM 702 C CA . ALA A 1 93 ? -27.396 46.090 14.502 1.00 48.56 93 ALA A CA 1
ATOM 703 C C . ALA A 1 93 ? -28.026 45.375 15.707 1.00 48.56 93 ALA A C 1
ATOM 705 O O . ALA A 1 93 ? -28.693 44.356 15.575 1.00 48.56 93 ALA A O 1
ATOM 706 N N . LEU A 1 94 ? -27.707 45.925 16.878 1.00 55.00 94 LEU A N 1
ATOM 707 C CA . LEU A 1 94 ? -28.567 46.183 18.034 1.00 55.00 94 LEU A CA 1
ATOM 708 C C . LEU A 1 94 ? -29.897 45.408 18.173 1.00 55.00 94 LEU A C 1
ATOM 710 O O . LEU A 1 94 ? -30.822 45.580 17.391 1.00 55.00 94 LEU A O 1
ATOM 714 N N . GLU A 1 95 ? -29.997 44.767 19.342 1.00 49.59 95 GLU A N 1
ATOM 715 C CA . GLU A 1 95 ? -31.089 44.961 20.311 1.00 49.59 95 GLU A CA 1
ATOM 716 C C . GLU A 1 95 ? -32.441 44.252 20.085 1.00 49.59 95 GLU A C 1
ATOM 718 O O . GLU A 1 95 ? -33.065 44.313 19.032 1.00 49.59 95 GLU A O 1
ATOM 723 N N . THR A 1 96 ? -32.955 43.738 21.213 1.00 43.81 96 THR A N 1
ATOM 724 C CA . THR A 1 96 ? -34.379 43.549 21.573 1.00 43.81 96 THR A CA 1
ATOM 725 C C . THR A 1 96 ? -34.938 42.112 21.568 1.00 43.81 96 THR A C 1
ATOM 727 O O . THR A 1 96 ? -35.343 41.549 20.560 1.00 43.81 96 THR A O 1
ATOM 730 N N . VAL A 1 97 ? -35.016 41.565 22.788 1.00 50.34 97 VAL A N 1
ATOM 731 C CA . VAL A 1 97 ? -35.951 40.537 23.320 1.00 50.34 97 VAL A CA 1
ATOM 732 C C . VAL A 1 97 ? -37.408 41.046 23.158 1.00 50.34 97 VAL A C 1
ATOM 734 O O . VAL A 1 97 ? -37.573 42.242 23.400 1.00 50.34 97 VAL A O 1
ATOM 737 N N . PRO A 1 98 ? -38.476 40.262 22.822 1.00 52.25 98 PRO A N 1
ATOM 738 C CA . PRO A 1 98 ? -38.974 39.121 23.618 1.00 52.25 98 PRO A CA 1
ATOM 739 C C . PRO A 1 98 ? -39.631 37.923 22.876 1.00 52.25 98 PRO A C 1
ATOM 741 O O . PRO A 1 98 ? -39.930 37.953 21.690 1.00 52.25 98 PRO A O 1
ATOM 744 N N . ALA A 1 99 ? -39.845 36.855 23.658 1.00 44.28 99 ALA A N 1
ATOM 745 C CA . ALA A 1 99 ? -40.556 35.589 23.389 1.00 44.28 99 ALA A CA 1
ATOM 746 C C . ALA A 1 99 ? -42.099 35.758 23.254 1.00 44.28 99 ALA A C 1
ATOM 748 O O . ALA A 1 99 ? -42.555 36.901 23.302 1.00 44.28 99 ALA A O 1
ATOM 749 N N . PRO A 1 100 ? -42.950 34.699 23.325 1.00 66.75 100 PRO A N 1
ATOM 750 C CA . PRO A 1 100 ? -42.859 33.271 22.933 1.00 66.75 100 PRO A CA 1
ATOM 751 C C . PRO A 1 100 ? -44.062 32.818 22.048 1.00 66.75 100 PRO A C 1
ATOM 753 O O . PRO A 1 100 ? -45.085 33.485 22.050 1.00 66.75 100 PRO A O 1
ATOM 756 N N . ASP A 1 101 ? -44.023 31.636 21.404 1.00 40.41 101 ASP A N 1
ATOM 757 C CA . ASP A 1 101 ? -45.219 30.760 21.381 1.00 40.41 101 ASP A CA 1
ATOM 758 C C . ASP A 1 101 ? -44.973 29.293 20.949 1.00 40.41 101 ASP A C 1
ATOM 760 O O . ASP A 1 101 ? -44.562 28.980 19.836 1.00 40.41 101 ASP A O 1
ATOM 764 N N . SER A 1 102 ? -45.241 28.398 21.902 1.00 51.72 102 SER A N 1
ATOM 765 C CA . SER A 1 102 ? -46.014 27.152 21.812 1.00 51.72 102 SER A CA 1
ATOM 766 C C . SER A 1 102 ? -46.077 26.353 20.494 1.00 51.72 102 SER A C 1
ATOM 768 O O . SER A 1 102 ? -46.952 26.613 19.680 1.00 51.72 102 SER A O 1
ATOM 770 N N . VAL A 1 103 ? -45.389 25.198 20.418 1.00 52.25 103 VAL A N 1
ATOM 771 C CA . VAL A 1 103 ? -46.035 23.944 19.962 1.00 52.25 103 VAL A CA 1
ATOM 772 C C . VAL A 1 103 ? -45.542 22.746 20.779 1.00 52.25 103 VAL A C 1
ATOM 774 O O . VAL A 1 103 ? -44.358 22.472 20.934 1.00 52.25 103 VAL A O 1
ATOM 777 N N . ARG A 1 104 ? -46.534 22.043 21.313 1.00 48.59 104 ARG A N 1
ATOM 778 C CA . ARG A 1 104 ? -46.508 20.882 22.195 1.00 48.59 104 ARG A CA 1
ATOM 779 C C . ARG A 1 104 ? -46.773 19.618 21.366 1.00 48.59 104 ARG A C 1
ATOM 781 O O . ARG A 1 104 ? -47.755 19.582 20.636 1.00 48.59 104 ARG A O 1
ATOM 788 N N . GLY A 1 105 ? -45.997 18.556 21.574 1.00 43.22 105 GLY A N 1
ATOM 789 C CA . GLY A 1 105 ? -46.318 17.185 21.137 1.00 43.22 105 GLY A CA 1
ATOM 790 C C . GLY A 1 105 ? -45.206 16.226 21.580 1.00 43.22 105 GLY A C 1
ATOM 791 O O . GLY A 1 105 ? -44.115 16.304 21.046 1.00 43.22 105 GLY A O 1
ATOM 792 N N . ARG A 1 106 ? -45.289 15.538 22.727 1.00 42.59 106 ARG A N 1
ATOM 793 C CA . ARG A 1 106 ? -46.143 14.400 23.143 1.00 42.59 106 ARG A CA 1
ATOM 794 C C . ARG A 1 106 ? -45.502 13.028 22.837 1.00 42.59 106 ARG A C 1
ATOM 796 O O . ARG A 1 106 ? -45.496 12.609 21.692 1.00 42.59 106 ARG A O 1
ATOM 803 N N . ALA A 1 107 ? -45.176 12.339 23.945 1.00 41.53 107 ALA A N 1
ATOM 804 C CA . ALA A 1 107 ? -45.169 10.881 24.192 1.00 41.53 107 ALA A CA 1
ATOM 805 C C . ALA A 1 107 ? -44.056 10.036 23.534 1.00 41.53 107 ALA A C 1
ATOM 807 O O . ALA A 1 107 ? -43.631 10.336 22.435 1.00 41.53 107 ALA A O 1
ATOM 808 N N . ALA A 1 108 ? -43.526 8.956 24.116 1.00 43.50 108 ALA A N 1
ATOM 809 C CA . ALA A 1 108 ? -43.731 8.236 25.378 1.00 43.50 108 ALA A CA 1
ATOM 810 C C . ALA A 1 108 ? -42.364 7.618 25.763 1.00 43.50 108 ALA A C 1
ATOM 812 O O . ALA A 1 108 ? -41.593 7.244 24.888 1.00 43.50 108 ALA A O 1
ATOM 813 N N . ALA A 1 109 ? -41.930 7.683 27.021 1.00 48.03 109 ALA A N 1
ATOM 814 C CA . ALA A 1 109 ? -41.911 6.536 27.934 1.00 48.03 109 ALA A CA 1
ATOM 815 C C . ALA A 1 109 ? -41.796 5.161 27.245 1.00 48.03 109 ALA A C 1
ATOM 817 O O . ALA A 1 109 ? -42.810 4.597 26.846 1.00 48.03 109 ALA A O 1
ATOM 818 N N . ASP A 1 110 ? -40.593 4.582 27.235 1.00 46.41 110 ASP A N 1
ATOM 819 C CA . ASP A 1 110 ? -40.487 3.152 27.507 1.00 46.41 110 ASP A CA 1
ATOM 820 C C . ASP A 1 110 ? -39.270 2.849 28.385 1.00 46.41 110 ASP A C 1
ATOM 822 O O . ASP A 1 110 ? -38.169 3.372 28.206 1.00 46.41 110 ASP A O 1
ATOM 826 N N . THR A 1 111 ? -39.537 2.067 29.419 1.00 48.75 111 THR A N 1
ATOM 827 C CA . THR A 1 111 ? -38.653 1.771 30.539 1.00 48.75 111 THR A CA 1
ATOM 828 C C . THR A 1 111 ? -38.126 0.363 30.322 1.00 48.75 111 THR A C 1
ATOM 830 O O . THR A 1 111 ? -38.819 -0.600 30.639 1.00 48.75 111 THR A O 1
ATOM 833 N N . VAL A 1 112 ? -36.904 0.211 29.803 1.00 49.06 112 VAL A N 1
ATOM 834 C CA . VAL A 1 112 ? -36.275 -1.115 29.692 1.00 49.06 112 VAL A CA 1
ATOM 835 C C . VAL A 1 112 ? -35.192 -1.288 30.756 1.00 49.06 112 VAL A C 1
ATOM 837 O O . VAL A 1 112 ? -34.103 -0.727 30.720 1.00 49.06 112 VAL A O 1
ATOM 840 N N . ARG A 1 113 ? -35.590 -2.102 31.729 1.00 48.00 113 ARG A N 1
ATOM 841 C CA . ARG A 1 113 ? -34.882 -2.751 32.835 1.00 48.00 113 ARG A CA 1
ATOM 842 C C . ARG A 1 113 ? -33.488 -3.299 32.445 1.00 48.00 113 ARG A C 1
ATOM 844 O O . ARG A 1 113 ? -33.391 -3.998 31.436 1.00 48.00 113 ARG A O 1
ATOM 851 N N . PRO A 1 114 ? -32.431 -3.099 33.257 1.00 45.88 114 PRO A N 1
ATOM 852 C CA . PRO A 1 114 ? -31.125 -3.705 33.002 1.00 45.88 114 PRO A CA 1
ATOM 853 C C . PRO A 1 114 ? -31.168 -5.213 33.294 1.00 45.88 114 PRO A C 1
ATOM 855 O O . PRO A 1 114 ? -31.415 -5.634 34.425 1.00 45.88 114 PRO A O 1
ATOM 858 N N . GLN A 1 115 ? -30.942 -6.034 32.265 1.00 48.78 115 GLN A N 1
ATOM 859 C CA . GLN A 1 115 ? -30.659 -7.459 32.423 1.00 48.78 115 GLN A CA 1
ATOM 860 C C . GLN A 1 115 ? -29.180 -7.637 32.773 1.00 48.78 115 GLN A C 1
ATOM 862 O O . GLN A 1 115 ? -28.298 -7.307 31.982 1.00 48.78 115 GLN A O 1
ATOM 867 N N . THR A 1 116 ? -28.927 -8.185 33.958 1.00 51.28 116 THR A N 1
ATOM 868 C CA . THR A 1 116 ? -27.654 -8.788 34.354 1.00 51.28 116 THR A CA 1
ATOM 869 C C . THR A 1 116 ? -27.343 -9.922 33.381 1.00 51.28 116 THR A C 1
ATOM 871 O O . THR A 1 116 ? -27.923 -11.002 33.479 1.00 51.28 116 THR A O 1
ATOM 874 N N . ARG A 1 117 ? -26.478 -9.659 32.397 1.00 51.16 117 ARG A N 1
ATOM 875 C CA . ARG A 1 117 ? -25.960 -10.687 31.497 1.00 51.16 117 ARG A CA 1
ATOM 876 C C . ARG A 1 117 ? -24.689 -11.266 32.100 1.00 51.16 117 ARG A C 1
ATOM 878 O O . ARG A 1 117 ? -23.743 -10.540 32.396 1.00 51.16 117 ARG A O 1
ATOM 885 N N . ASP A 1 118 ? -24.760 -12.574 32.290 1.00 46.88 118 ASP A N 1
ATOM 886 C CA . ASP A 1 118 ? -23.698 -13.497 32.653 1.00 46.88 118 ASP A CA 1
ATOM 887 C C . ASP A 1 118 ? -22.362 -13.151 31.984 1.00 46.88 118 ASP A C 1
ATOM 889 O O . ASP A 1 118 ? -22.286 -12.918 30.774 1.00 46.88 118 ASP A O 1
ATOM 893 N N . ILE A 1 119 ? -21.310 -13.123 32.797 1.00 49.38 119 ILE A N 1
ATOM 894 C CA . ILE A 1 119 ? -19.938 -12.845 32.382 1.00 49.38 119 ILE A CA 1
ATOM 895 C C . ILE A 1 119 ? -19.403 -14.104 31.695 1.00 49.38 119 ILE A C 1
ATOM 897 O O . ILE A 1 119 ? -18.943 -15.040 32.345 1.00 49.38 119 ILE A O 1
ATOM 901 N N . ALA A 1 120 ? -19.456 -14.117 30.364 1.00 54.34 120 ALA A N 1
ATOM 902 C CA . ALA A 1 120 ? -18.630 -15.001 29.553 1.00 54.34 120 ALA A CA 1
ATOM 903 C C . ALA A 1 120 ? -17.179 -14.467 29.527 1.00 54.34 120 ALA A C 1
ATOM 905 O O . ALA A 1 120 ? -16.981 -13.248 29.494 1.00 54.34 120 ALA A O 1
ATOM 906 N N . PRO A 1 121 ? -16.156 -15.342 29.541 1.00 62.91 121 PRO A N 1
ATOM 907 C CA . PRO A 1 121 ? -14.758 -14.923 29.474 1.00 62.91 121 PRO A CA 1
ATOM 908 C C . PRO A 1 121 ? -14.485 -14.138 28.176 1.00 62.91 121 PRO A C 1
ATOM 910 O O . PRO A 1 121 ? -15.004 -14.51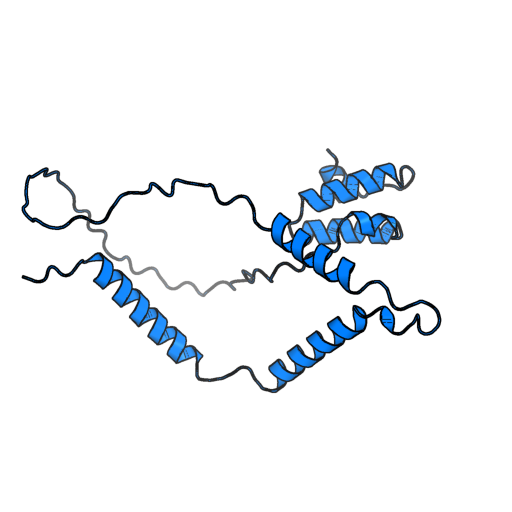3 27.121 1.00 62.91 121 PRO A O 1
ATOM 913 N N . PRO A 1 122 ? -13.688 -13.053 28.226 1.00 56.62 122 PRO A N 1
ATOM 914 C CA . PRO A 1 122 ? -13.418 -12.232 27.055 1.00 56.62 122 PRO A CA 1
ATOM 915 C C . PRO A 1 122 ? -12.643 -13.044 26.015 1.00 56.62 122 PRO A C 1
ATOM 917 O O . PRO A 1 122 ? -11.518 -13.485 26.252 1.00 56.62 122 PRO A O 1
ATOM 920 N N . ALA A 1 123 ? -13.258 -13.225 24.847 1.00 55.06 123 ALA A N 1
ATOM 921 C CA . ALA A 1 123 ? -12.555 -13.625 23.640 1.00 55.06 123 ALA A CA 1
ATOM 922 C C . ALA A 1 123 ? -11.431 -12.608 23.350 1.00 55.06 123 ALA A C 1
ATOM 924 O O . ALA A 1 123 ? -11.621 -11.412 23.596 1.00 55.06 123 ALA A O 1
ATOM 925 N N . PRO A 1 124 ? -10.264 -13.043 22.843 1.00 51.59 124 PRO A N 1
ATOM 926 C CA . PRO A 1 124 ? -9.182 -12.130 22.512 1.00 51.59 124 PRO A CA 1
ATOM 927 C C . PRO A 1 124 ? -9.666 -11.164 21.429 1.00 51.59 124 PRO A C 1
ATOM 929 O O . PRO A 1 124 ? -9.926 -11.563 20.295 1.00 51.59 124 PRO A O 1
ATOM 932 N N . ALA A 1 125 ? -9.791 -9.888 21.795 1.00 53.84 125 ALA A N 1
ATOM 933 C CA . ALA A 1 125 ? -9.964 -8.780 20.870 1.00 53.84 125 ALA A CA 1
ATOM 934 C C . ALA A 1 125 ? -8.683 -8.645 20.037 1.00 53.84 125 ALA A C 1
ATOM 936 O O . ALA A 1 125 ? -7.791 -7.849 20.331 1.00 53.84 125 ALA A O 1
ATOM 937 N N . ALA A 1 126 ? -8.558 -9.496 19.024 1.00 54.25 126 ALA A N 1
ATOM 938 C CA . ALA A 1 126 ? -7.555 -9.355 17.996 1.00 54.25 126 ALA A CA 1
ATOM 939 C C . ALA A 1 126 ? -7.927 -8.148 17.122 1.00 54.25 126 ALA A C 1
ATOM 941 O O . ALA A 1 126 ? -8.958 -8.139 16.458 1.00 54.25 126 ALA A O 1
ATOM 942 N N . ALA A 1 127 ? -7.036 -7.159 17.147 1.00 53.22 127 ALA A N 1
ATOM 943 C CA . ALA A 1 127 ? -6.739 -6.235 16.059 1.00 53.22 127 ALA A CA 1
ATOM 944 C C . ALA A 1 127 ? -7.879 -5.331 15.549 1.00 53.22 127 ALA A C 1
ATOM 946 O O . ALA A 1 127 ? -8.444 -5.549 14.485 1.00 53.22 127 ALA A O 1
ATOM 947 N N . LEU A 1 128 ? -8.074 -4.198 16.225 1.00 48.69 128 LEU A N 1
ATOM 948 C CA . LEU A 1 128 ? -8.433 -2.941 15.554 1.00 48.69 128 LEU A CA 1
ATOM 949 C C . LEU A 1 128 ? -7.384 -1.875 15.890 1.00 48.69 128 LEU A C 1
ATOM 951 O O . LEU A 1 128 ? -7.676 -0.815 16.433 1.00 48.69 128 LEU A O 1
ATOM 955 N N . LEU A 1 129 ? -6.122 -2.197 15.605 1.00 51.62 129 LEU A N 1
ATOM 956 C CA . LEU A 1 129 ? -5.088 -1.187 15.419 1.00 51.62 129 LEU A CA 1
ATOM 957 C C . LEU A 1 129 ? -5.097 -0.846 13.929 1.00 51.62 129 LEU A C 1
ATOM 959 O O . LEU A 1 129 ? -4.406 -1.494 13.146 1.00 51.62 129 LEU A O 1
ATOM 963 N N . SER A 1 130 ? -5.908 0.137 13.531 1.00 48.09 130 SER A N 1
ATOM 964 C CA . SER A 1 130 ? -5.702 0.822 12.254 1.00 48.09 130 SER A CA 1
ATOM 965 C C . SER A 1 130 ? -4.360 1.536 12.346 1.00 48.09 130 SER A C 1
ATOM 967 O O . SER A 1 130 ? -4.242 2.612 12.931 1.00 48.09 130 SER A O 1
ATOM 969 N N . VAL A 1 131 ? -3.326 0.862 11.851 1.00 53.28 131 VAL A N 1
ATOM 970 C CA . VAL A 1 131 ? -1.992 1.425 11.668 1.00 53.28 131 VAL A CA 1
ATOM 971 C C . VAL A 1 131 ? -2.132 2.621 10.717 1.00 53.28 131 VAL A C 1
ATOM 973 O O . VAL A 1 131 ? -2.858 2.505 9.727 1.00 53.28 131 VAL A O 1
ATOM 976 N N . PRO A 1 132 ? -1.503 3.774 11.011 1.00 48.59 132 PRO A N 1
ATOM 977 C CA . PRO A 1 132 ? -1.529 4.922 10.117 1.00 48.59 132 PRO A CA 1
ATOM 978 C C . PRO A 1 132 ? -1.017 4.517 8.736 1.00 48.59 132 PRO A C 1
ATOM 980 O O . PRO A 1 132 ? -0.008 3.823 8.629 1.00 48.59 132 PRO A O 1
ATOM 983 N N . ASP A 1 133 ? -1.764 4.965 7.729 1.00 52.50 133 ASP A N 1
ATOM 984 C CA . ASP A 1 133 ? -1.550 4.863 6.289 1.00 52.50 133 ASP A CA 1
ATOM 985 C C . ASP A 1 133 ? -0.053 4.871 5.934 1.00 52.50 133 ASP A C 1
ATOM 987 O O . ASP A 1 133 ? 0.581 5.915 5.779 1.00 52.50 133 ASP A O 1
ATOM 991 N N . ALA A 1 134 ? 0.552 3.683 5.870 1.00 55.97 134 ALA A N 1
ATOM 992 C CA . ALA A 1 134 ? 1.841 3.515 5.229 1.00 55.97 134 ALA A CA 1
ATOM 993 C C . ALA A 1 134 ? 1.541 3.626 3.740 1.00 55.97 134 ALA A C 1
ATOM 995 O O . ALA A 1 134 ? 1.242 2.627 3.089 1.00 55.97 134 ALA A O 1
ATOM 996 N N . THR A 1 135 ? 1.513 4.860 3.240 1.00 65.19 135 THR A N 1
ATOM 997 C CA . THR A 1 135 ? 1.194 5.154 1.850 1.00 65.19 135 THR A CA 1
ATOM 998 C C . THR A 1 135 ? 2.225 4.439 0.985 1.00 65.19 135 THR A C 1
ATOM 1000 O O . THR A 1 135 ? 3.370 4.880 0.856 1.00 65.19 135 THR A O 1
ATOM 1003 N N . LEU A 1 136 ? 1.845 3.267 0.468 1.00 68.94 136 LEU A N 1
ATOM 1004 C CA . LEU A 1 136 ? 2.670 2.496 -0.448 1.00 68.94 136 LEU A CA 1
ATOM 1005 C C . LEU A 1 136 ? 3.039 3.405 -1.628 1.00 68.94 136 LEU A C 1
ATOM 1007 O O . LEU A 1 136 ? 2.221 4.243 -2.027 1.00 68.94 136 LEU A O 1
ATOM 1011 N N . PRO A 1 137 ? 4.258 3.270 -2.186 1.00 74.50 137 PRO A N 1
ATOM 1012 C CA . PRO A 1 137 ? 4.697 4.102 -3.301 1.00 74.50 137 PRO A CA 1
ATOM 1013 C C . PRO A 1 137 ? 3.655 4.080 -4.429 1.00 74.50 137 PRO A C 1
ATOM 1015 O O . PRO A 1 137 ? 2.923 3.098 -4.563 1.00 74.50 137 PRO A O 1
ATOM 1018 N N . PRO A 1 138 ? 3.533 5.139 -5.240 1.00 79.12 138 PRO A N 1
ATOM 1019 C CA . PRO A 1 138 ? 2.545 5.179 -6.311 1.00 79.12 138 PRO A CA 1
ATOM 1020 C C . PRO A 1 138 ? 2.761 4.020 -7.302 1.00 79.12 138 PRO A C 1
ATOM 1022 O O . PRO A 1 138 ? 3.904 3.615 -7.528 1.00 79.12 138 PRO A O 1
ATOM 1025 N N . PRO A 1 139 ? 1.689 3.485 -7.917 1.00 78.38 139 PRO A N 1
ATOM 1026 C CA . PRO A 1 139 ? 1.762 2.320 -8.808 1.00 78.38 139 PRO A CA 1
ATOM 1027 C C . PRO A 1 139 ? 2.648 2.533 -10.044 1.00 78.38 139 PRO A C 1
ATOM 1029 O O . PRO A 1 139 ? 3.078 1.572 -10.665 1.00 78.38 139 PRO A O 1
ATOM 1032 N N . GLU A 1 140 ? 2.967 3.781 -10.384 1.00 79.75 140 GLU A N 1
ATOM 1033 C CA . GLU A 1 140 ? 3.898 4.148 -11.461 1.00 79.75 140 GLU A CA 1
ATOM 1034 C C . GLU A 1 140 ? 5.337 3.701 -11.190 1.00 79.75 140 GLU A C 1
ATOM 1036 O O . GLU A 1 140 ? 6.091 3.430 -12.116 1.00 79.75 140 GLU A O 1
ATOM 1041 N N . SER A 1 141 ? 5.728 3.610 -9.917 1.00 80.62 141 SER A N 1
ATOM 1042 C CA . SER A 1 141 ? 7.078 3.171 -9.548 1.00 80.62 141 SER A CA 1
ATOM 1043 C C . SER A 1 141 ? 7.268 1.662 -9.726 1.00 80.62 141 SER A C 1
ATOM 1045 O O . SER A 1 141 ? 8.406 1.190 -9.801 1.00 80.62 141 SER A O 1
ATOM 1047 N N . ASP A 1 142 ? 6.164 0.913 -9.817 1.00 83.44 142 ASP A N 1
ATOM 1048 C CA . ASP A 1 142 ? 6.179 -0.546 -9.895 1.00 83.44 142 ASP A CA 1
ATOM 1049 C C . ASP A 1 142 ? 6.677 -1.042 -11.271 1.00 83.44 142 ASP A C 1
ATOM 1051 O O . ASP A 1 142 ? 7.209 -2.143 -11.356 1.00 83.44 142 ASP A O 1
ATOM 1055 N N . GLU A 1 143 ? 6.635 -0.198 -12.315 1.00 88.88 143 GLU A N 1
ATOM 1056 C CA . GLU A 1 143 ? 7.120 -0.499 -13.680 1.00 88.88 143 GLU A CA 1
ATOM 1057 C C . GLU A 1 143 ? 8.616 -0.832 -13.751 1.00 88.88 143 GLU A C 1
ATOM 1059 O O . GLU A 1 143 ? 9.088 -1.466 -14.693 1.00 88.88 143 GLU A O 1
ATOM 1064 N N . SER A 1 144 ? 9.376 -0.398 -12.746 1.00 88.31 144 SER A N 1
ATOM 1065 C CA . SER A 1 144 ? 10.810 -0.671 -12.640 1.00 88.31 144 SER A CA 1
ATOM 1066 C C . SER A 1 144 ? 11.136 -1.991 -11.931 1.00 88.31 144 SER A C 1
ATOM 1068 O O . SER A 1 144 ? 12.304 -2.387 -11.885 1.00 88.31 144 SER A O 1
ATOM 1070 N N . LEU A 1 145 ? 10.134 -2.661 -11.355 1.00 89.81 145 LEU A N 1
ATOM 1071 C CA . LEU A 1 145 ? 10.314 -3.887 -10.585 1.00 89.81 145 LEU A CA 1
ATOM 1072 C C . LEU A 1 145 ? 10.385 -5.114 -11.495 1.00 89.81 145 LEU A C 1
ATOM 1074 O O . LEU A 1 145 ? 9.818 -5.153 -12.586 1.00 89.81 145 LEU A O 1
ATOM 1078 N N . ALA A 1 146 ? 11.055 -6.163 -11.014 1.00 95.00 146 ALA A N 1
ATOM 1079 C CA . ALA A 1 146 ? 10.954 -7.464 -11.656 1.00 95.00 146 ALA A CA 1
ATOM 1080 C C . ALA A 1 146 ? 9.503 -7.979 -11.558 1.00 95.00 146 ALA A C 1
ATOM 1082 O O . ALA A 1 146 ? 8.829 -7.711 -10.559 1.00 95.00 146 ALA A O 1
ATOM 1083 N N . PRO A 1 147 ? 9.013 -8.771 -12.528 1.00 95.00 147 PRO A N 1
ATOM 1084 C CA . PRO A 1 147 ? 7.603 -9.150 -12.567 1.00 95.00 147 PRO A CA 1
ATOM 1085 C C . PRO A 1 147 ? 7.089 -9.849 -11.298 1.00 95.00 147 PRO A C 1
ATOM 1087 O O . PRO A 1 147 ? 5.987 -9.574 -10.826 1.00 95.00 147 PRO A O 1
ATOM 1090 N N . ALA A 1 148 ? 7.909 -10.720 -10.703 1.00 94.38 148 ALA A N 1
ATOM 1091 C CA . ALA A 1 148 ? 7.574 -11.405 -9.456 1.00 94.38 148 ALA A CA 1
ATOM 1092 C C . ALA A 1 148 ? 7.432 -10.431 -8.270 1.00 94.38 148 ALA A C 1
ATOM 1094 O O . ALA A 1 148 ? 6.522 -10.582 -7.451 1.00 94.38 148 ALA A O 1
ATOM 1095 N N . ASP A 1 149 ? 8.290 -9.410 -8.205 1.00 95.50 149 ASP A N 1
ATOM 1096 C CA . ASP A 1 149 ? 8.254 -8.384 -7.160 1.00 95.50 149 ASP A CA 1
ATOM 1097 C C . ASP A 1 149 ? 7.066 -7.437 -7.354 1.00 95.50 149 ASP A C 1
ATOM 1099 O O . ASP A 1 149 ? 6.427 -7.025 -6.384 1.00 95.50 149 ASP A O 1
ATOM 1103 N N . TRP A 1 150 ? 6.710 -7.142 -8.606 1.00 95.81 150 TRP A N 1
ATOM 1104 C CA . TRP A 1 150 ? 5.520 -6.364 -8.934 1.00 95.81 150 TRP A CA 1
ATOM 1105 C C . TRP A 1 150 ? 4.244 -7.097 -8.487 1.00 95.81 150 TRP A C 1
ATOM 1107 O O . TRP A 1 150 ? 3.405 -6.526 -7.790 1.00 95.81 150 TRP A O 1
ATOM 1117 N N . ILE A 1 151 ? 4.129 -8.399 -8.765 1.00 96.00 151 ILE A N 1
ATOM 1118 C CA . ILE A 1 151 ? 3.027 -9.241 -8.266 1.00 96.00 151 ILE A CA 1
ATOM 1119 C C . ILE A 1 151 ? 2.962 -9.225 -6.729 1.00 96.00 151 ILE A C 1
ATOM 1121 O O . ILE A 1 151 ? 1.878 -9.086 -6.154 1.00 96.00 151 ILE A O 1
ATOM 1125 N N . ALA A 1 152 ? 4.107 -9.338 -6.047 1.00 95.75 152 ALA A N 1
ATOM 1126 C CA . ALA A 1 152 ? 4.162 -9.256 -4.588 1.00 95.75 152 ALA A CA 1
ATOM 1127 C C . ALA A 1 152 ? 3.673 -7.891 -4.072 1.00 95.75 152 ALA A C 1
ATOM 1129 O O . ALA A 1 152 ? 2.906 -7.839 -3.108 1.00 95.75 152 ALA A O 1
ATOM 1130 N N . ARG A 1 153 ? 4.028 -6.796 -4.756 1.00 94.31 153 ARG A N 1
ATOM 1131 C CA . ARG A 1 153 ? 3.561 -5.442 -4.434 1.00 94.31 153 ARG A CA 1
ATOM 1132 C C . ARG A 1 153 ? 2.049 -5.288 -4.599 1.00 94.31 153 ARG A C 1
ATOM 1134 O O . ARG A 1 153 ? 1.404 -4.662 -3.761 1.00 94.31 153 ARG A O 1
ATOM 1141 N N . ILE A 1 154 ? 1.466 -5.874 -5.643 1.00 95.31 154 ILE A N 1
ATOM 1142 C CA . ILE A 1 154 ? 0.009 -5.856 -5.854 1.00 95.31 154 ILE A CA 1
ATOM 1143 C C . ILE A 1 154 ? -0.702 -6.554 -4.685 1.00 95.31 154 ILE A C 1
ATOM 1145 O O . ILE A 1 154 ? -1.686 -6.030 -4.160 1.00 95.31 154 ILE A O 1
ATOM 1149 N N . ARG A 1 155 ? -0.175 -7.693 -4.213 1.00 95.69 155 ARG A N 1
ATOM 1150 C CA . ARG A 1 155 ? -0.707 -8.395 -3.031 1.00 95.69 155 ARG A CA 1
ATOM 1151 C C . ARG A 1 155 ? -0.564 -7.578 -1.749 1.00 95.69 155 ARG A C 1
ATOM 1153 O O . ARG A 1 155 ? -1.486 -7.566 -0.939 1.00 95.69 155 ARG A O 1
ATOM 1160 N N . GLU A 1 156 ? 0.552 -6.874 -1.577 1.00 94.38 156 GLU A N 1
ATOM 1161 C CA . GLU A 1 156 ? 0.767 -5.971 -0.441 1.00 94.38 156 GLU A CA 1
ATOM 1162 C C . GLU A 1 156 ? -0.285 -4.849 -0.411 1.00 94.38 156 GLU A C 1
ATOM 1164 O O . GLU A 1 156 ? -0.887 -4.603 0.633 1.00 94.38 156 GLU A O 1
ATOM 1169 N N . ARG A 1 157 ? -0.599 -4.240 -1.564 1.00 93.25 157 ARG A N 1
ATOM 1170 C CA . ARG A 1 157 ? -1.672 -3.233 -1.673 1.00 93.25 157 ARG A CA 1
ATOM 1171 C C . ARG A 1 157 ? -3.046 -3.800 -1.324 1.00 93.25 157 ARG A C 1
ATOM 1173 O O . ARG A 1 157 ? -3.816 -3.141 -0.631 1.00 93.25 157 ARG A O 1
ATOM 1180 N N . LEU A 1 158 ? -3.353 -5.022 -1.761 1.00 94.19 158 LEU A N 1
ATOM 1181 C CA . LEU A 1 158 ? -4.601 -5.695 -1.386 1.00 94.19 158 LEU A CA 1
ATOM 1182 C C . LEU A 1 158 ? -4.678 -5.950 0.121 1.00 94.19 158 LEU A C 1
ATOM 1184 O O . LEU A 1 158 ? -5.708 -5.674 0.731 1.00 94.19 158 LEU A O 1
ATOM 1188 N N . ALA A 1 159 ? -3.588 -6.425 0.728 1.00 92.75 159 ALA A N 1
ATOM 1189 C CA . ALA A 1 159 ? -3.508 -6.637 2.171 1.00 92.75 159 ALA A CA 1
ATOM 1190 C C . ALA A 1 159 ? -3.645 -5.323 2.962 1.00 92.75 159 ALA A C 1
ATOM 1192 O O . ALA A 1 159 ? -4.203 -5.322 4.057 1.00 92.75 159 ALA A O 1
ATOM 1193 N N . ALA A 1 160 ? -3.196 -4.205 2.385 1.00 89.75 160 ALA A N 1
ATOM 1194 C CA . ALA A 1 160 ? -3.370 -2.861 2.928 1.00 89.75 160 ALA A CA 1
ATOM 1195 C C . ALA A 1 160 ? -4.773 -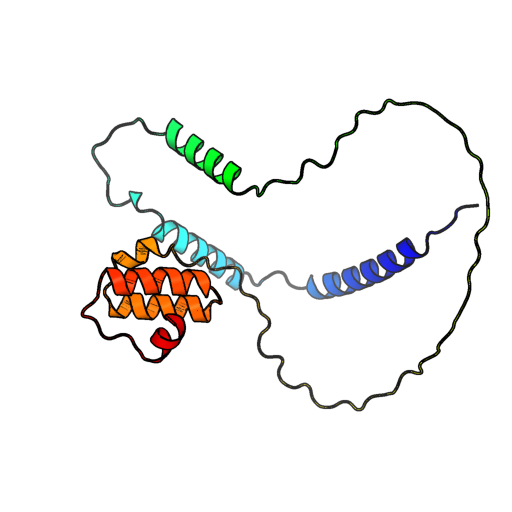2.261 2.686 1.00 89.75 160 ALA A C 1
ATOM 1197 O O . ALA A 1 160 ? -5.031 -1.132 3.092 1.00 89.75 160 ALA A O 1
ATOM 1198 N N . GLY A 1 161 ? -5.685 -2.978 2.017 1.00 93.81 161 GLY A N 1
ATOM 1199 C CA . GLY A 1 161 ? -7.030 -2.490 1.693 1.00 93.81 161 GLY A CA 1
ATOM 1200 C C . GLY A 1 161 ? -7.090 -1.505 0.517 1.00 93.81 161 GLY A C 1
ATOM 1201 O O . GLY A 1 161 ? -8.158 -0.977 0.215 1.00 93.81 161 GLY A O 1
ATOM 1202 N N . GLN A 1 162 ? -5.981 -1.282 -0.192 1.00 92.88 162 GLN A N 1
ATOM 1203 C CA . GLN A 1 162 ? -5.880 -0.370 -1.337 1.00 92.88 162 GLN A CA 1
ATOM 1204 C C . GLN A 1 162 ? -6.283 -1.071 -2.649 1.00 92.88 162 GLN A C 1
ATOM 1206 O O . GLN A 1 162 ? -5.488 -1.214 -3.582 1.00 92.88 162 GLN A O 1
ATOM 1211 N N . ALA A 1 163 ? -7.528 -1.553 -2.721 1.00 93.75 163 ALA A N 1
ATOM 1212 C CA . ALA A 1 163 ? -7.998 -2.392 -3.828 1.00 93.75 163 ALA A CA 1
ATOM 1213 C C . ALA A 1 163 ? -7.965 -1.688 -5.198 1.00 93.75 163 ALA A C 1
ATOM 1215 O O . ALA A 1 163 ? -7.611 -2.307 -6.204 1.00 93.75 163 ALA A O 1
ATOM 1216 N N . ASP A 1 164 ? -8.290 -0.396 -5.254 1.00 92.50 164 ASP A N 1
ATOM 1217 C CA . ASP A 1 164 ? -8.299 0.358 -6.513 1.00 92.50 164 ASP A CA 1
ATOM 1218 C C . ASP A 1 164 ? -6.885 0.611 -7.051 1.00 92.50 164 ASP A C 1
ATOM 1220 O O . ASP A 1 164 ? -6.645 0.512 -8.257 1.00 92.50 164 ASP A O 1
ATOM 1224 N N . ASP A 1 165 ? -5.916 0.851 -6.165 1.00 90.50 165 ASP A N 1
ATOM 1225 C CA . ASP A 1 165 ? -4.505 0.962 -6.542 1.00 90.50 165 ASP A CA 1
ATOM 1226 C C . ASP A 1 165 ? -3.932 -0.372 -7.004 1.00 90.50 165 ASP A C 1
ATOM 1228 O O . ASP A 1 165 ? -3.223 -0.422 -8.012 1.00 90.50 165 ASP A O 1
ATOM 1232 N N . ALA A 1 166 ? -4.285 -1.462 -6.319 1.00 95.25 166 ALA A N 1
ATOM 1233 C CA . ALA A 1 166 ? -3.915 -2.810 -6.730 1.00 95.25 166 ALA A CA 1
ATOM 1234 C C . ALA A 1 166 ? -4.443 -3.133 -8.138 1.00 95.25 166 ALA A C 1
ATOM 1236 O O . ALA A 1 166 ? -3.679 -3.599 -8.979 1.00 95.25 166 ALA A O 1
ATOM 1237 N N . ARG A 1 167 ? -5.711 -2.809 -8.437 1.00 95.25 167 ARG A N 1
ATOM 1238 C CA . ARG A 1 167 ? -6.304 -2.974 -9.778 1.00 95.25 167 ARG A CA 1
ATOM 1239 C C . ARG A 1 167 ? -5.590 -2.147 -10.843 1.00 95.25 167 ARG A C 1
ATOM 1241 O O . ARG A 1 167 ? -5.337 -2.648 -11.936 1.00 95.25 167 ARG A O 1
ATOM 1248 N N . ARG A 1 168 ? -5.258 -0.884 -10.547 1.00 94.50 168 ARG A N 1
ATOM 1249 C CA . ARG A 1 168 ? -4.509 -0.023 -11.481 1.00 94.50 168 ARG A CA 1
ATOM 1250 C C . ARG A 1 168 ? -3.116 -0.578 -11.769 1.00 94.50 168 ARG A C 1
ATOM 1252 O O . ARG A 1 168 ? -2.724 -0.622 -12.932 1.00 94.50 168 ARG A O 1
ATOM 1259 N N . SER A 1 169 ? -2.404 -1.020 -10.733 1.00 94.81 169 SER A N 1
ATOM 1260 C CA . SER A 1 169 ? -1.081 -1.641 -10.866 1.00 94.81 169 SER A CA 1
ATOM 1261 C C . SER A 1 169 ? -1.164 -2.964 -11.648 1.00 94.81 169 SER A C 1
ATOM 1263 O O . SER A 1 169 ? -0.361 -3.187 -12.548 1.00 94.81 169 SER A O 1
ATOM 1265 N N . LEU A 1 170 ? -2.204 -3.779 -11.415 1.00 95.62 170 LEU A N 1
ATOM 1266 C CA . LEU A 1 170 ? -2.446 -5.030 -12.142 1.00 95.62 170 LEU A CA 1
ATOM 1267 C C . LEU A 1 170 ? -2.717 -4.817 -13.638 1.00 95.62 170 LEU A C 1
ATOM 1269 O O . LEU A 1 170 ? -2.163 -5.541 -14.458 1.00 95.62 170 LEU A O 1
ATOM 1273 N N . ARG A 1 171 ? -3.531 -3.820 -14.012 1.00 95.25 171 ARG A N 1
ATOM 1274 C CA . ARG A 1 171 ? -3.774 -3.500 -15.432 1.00 95.25 171 ARG A CA 1
ATOM 1275 C C . ARG A 1 171 ? -2.481 -3.117 -16.145 1.00 95.25 171 ARG A C 1
ATOM 1277 O O . ARG A 1 171 ? -2.192 -3.666 -17.199 1.00 95.25 171 ARG A O 1
ATOM 1284 N N . ARG A 1 172 ? -1.660 -2.264 -15.522 1.00 94.56 172 ARG A N 1
ATOM 1285 C CA . ARG A 1 172 ? -0.344 -1.914 -16.078 1.00 94.56 172 ARG A CA 1
ATOM 1286 C C . ARG A 1 172 ? 0.584 -3.116 -16.174 1.00 94.56 172 ARG A C 1
ATOM 1288 O O . ARG A 1 172 ? 1.285 -3.247 -17.166 1.00 94.56 172 ARG A O 1
ATOM 1295 N N . PHE A 1 173 ? 0.581 -3.993 -15.174 1.00 96.00 173 PHE A N 1
ATOM 1296 C CA . PHE A 1 173 ? 1.376 -5.215 -15.220 1.00 96.00 173 PHE A CA 1
ATOM 1297 C C . PHE A 1 173 ? 1.010 -6.074 -16.439 1.00 96.00 173 PHE A C 1
ATOM 1299 O O . PHE A 1 173 ? 1.905 -6.540 -17.134 1.00 96.00 173 PHE A O 1
ATOM 1306 N N . ILE A 1 174 ? -0.285 -6.242 -16.730 1.00 95.38 174 ILE A N 1
ATOM 1307 C CA . ILE A 1 174 ? -0.760 -6.987 -17.908 1.00 95.38 174 ILE A CA 1
ATOM 1308 C C . ILE A 1 174 ? -0.320 -6.295 -19.208 1.00 95.38 174 ILE A C 1
ATOM 1310 O O . ILE A 1 174 ? 0.124 -6.972 -20.133 1.00 95.38 174 ILE A O 1
ATOM 1314 N N . ASP A 1 175 ? -0.391 -4.962 -19.261 1.00 95.38 175 ASP A N 1
ATOM 1315 C CA . ASP A 1 175 ? 0.024 -4.182 -20.434 1.00 95.38 175 ASP A CA 1
ATOM 1316 C C . ASP A 1 175 ? 1.541 -4.274 -20.696 1.00 95.38 175 ASP A C 1
ATOM 1318 O O . ASP A 1 175 ? 1.971 -4.374 -21.846 1.00 95.38 175 ASP A O 1
ATOM 1322 N N . VAL A 1 176 ? 2.365 -4.244 -19.640 1.00 95.56 176 VAL A N 1
ATOM 1323 C CA . VAL A 1 176 ? 3.839 -4.250 -19.731 1.00 95.56 176 VAL A CA 1
ATOM 1324 C C . VAL A 1 176 ? 4.408 -5.668 -19.862 1.00 95.56 176 VAL A C 1
ATOM 1326 O O . VAL A 1 176 ? 5.420 -5.869 -20.537 1.00 95.56 176 VAL A O 1
ATOM 1329 N N . HIS A 1 177 ? 3.769 -6.663 -19.243 1.00 94.88 177 HIS A N 1
ATOM 1330 C CA . HIS A 1 177 ? 4.224 -8.055 -19.196 1.00 94.88 177 HIS A CA 1
ATOM 1331 C C . HIS A 1 177 ? 3.156 -9.040 -19.713 1.00 94.88 177 HIS A C 1
ATOM 1333 O O . HIS A 1 177 ? 2.732 -9.926 -18.966 1.00 94.88 177 HIS A O 1
ATOM 1339 N N . PRO A 1 178 ? 2.756 -8.956 -20.999 1.00 95.44 178 PRO A N 1
ATOM 1340 C CA . PRO A 1 178 ? 1.676 -9.781 -21.551 1.00 95.44 178 PRO A CA 1
ATOM 1341 C C . PRO A 1 178 ? 1.991 -11.285 -21.561 1.00 95.44 178 PRO A C 1
ATOM 1343 O O . PRO A 1 178 ? 1.082 -12.107 -21.473 1.00 95.44 178 PRO A O 1
ATOM 1346 N N . ASP A 1 179 ? 3.272 -11.654 -21.633 1.00 95.31 179 ASP A N 1
ATOM 1347 C CA . ASP A 1 179 ? 3.714 -13.054 -21.679 1.00 95.31 179 ASP A CA 1
ATOM 1348 C C . ASP A 1 179 ? 3.864 -13.692 -20.284 1.00 95.31 179 ASP A C 1
ATOM 1350 O O . ASP A 1 179 ? 4.128 -14.893 -20.175 1.00 95.31 179 ASP A O 1
ATOM 1354 N N . HIS A 1 180 ? 3.732 -12.916 -19.199 1.00 94.12 180 HIS A N 1
ATOM 1355 C CA . HIS A 1 180 ? 3.907 -13.442 -17.848 1.00 94.12 180 HIS A CA 1
ATOM 1356 C C . HIS A 1 180 ? 2.591 -14.032 -17.318 1.00 94.12 180 HIS A C 1
ATOM 1358 O O . HIS A 1 180 ? 1.582 -13.328 -17.261 1.00 94.12 180 HIS A O 1
ATOM 1364 N N . PRO A 1 181 ? 2.569 -15.297 -16.850 1.00 93.75 181 PRO A N 1
ATOM 1365 C CA . PRO A 1 181 ? 1.355 -15.882 -16.292 1.00 93.75 181 PRO A CA 1
ATOM 1366 C C . PRO A 1 181 ? 0.906 -15.128 -15.034 1.00 93.75 181 PRO A C 1
ATOM 1368 O O . PRO A 1 181 ? 1.703 -14.916 -14.114 1.00 93.75 181 PRO A O 1
ATOM 1371 N N . LEU A 1 182 ? -0.378 -14.755 -14.998 1.00 94.44 182 LEU A N 1
ATOM 1372 C CA . LEU A 1 182 ? -1.025 -14.161 -13.831 1.00 94.44 182 LEU A CA 1
ATOM 1373 C C . LEU A 1 182 ? -1.440 -15.257 -12.832 1.00 94.44 182 LEU A C 1
ATOM 1375 O O . LEU A 1 182 ? -2.117 -16.209 -13.230 1.00 94.44 182 LEU A O 1
ATOM 1379 N N . PRO A 1 183 ? -1.104 -15.113 -11.541 1.00 94.94 183 PRO A N 1
ATOM 1380 C CA . PRO A 1 183 ? -1.622 -15.978 -10.485 1.00 94.94 183 PRO A CA 1
ATOM 1381 C C . PRO A 1 183 ? -3.159 -15.962 -10.400 1.00 94.94 183 PRO A C 1
ATOM 1383 O O . PRO A 1 183 ? -3.780 -14.915 -10.596 1.00 94.94 183 PRO A O 1
ATOM 1386 N N . ASP A 1 184 ? -3.772 -17.105 -10.068 1.00 94.50 184 ASP A N 1
ATOM 1387 C CA . ASP A 1 184 ? -5.238 -17.259 -9.999 1.00 94.50 184 ASP A CA 1
ATOM 1388 C C . ASP A 1 184 ? -5.904 -16.256 -9.041 1.00 94.50 184 ASP A C 1
ATOM 1390 O O . ASP A 1 184 ? -6.982 -15.741 -9.338 1.00 94.50 184 ASP A O 1
ATOM 1394 N N . ASP A 1 185 ? -5.245 -15.933 -7.924 1.00 93.12 185 ASP A N 1
ATOM 1395 C CA . ASP A 1 185 ? -5.725 -14.970 -6.928 1.00 93.12 185 ASP A CA 1
ATOM 1396 C C . ASP A 1 185 ? -5.834 -13.545 -7.483 1.00 93.12 185 ASP A C 1
ATOM 1398 O O . ASP A 1 185 ? -6.743 -12.806 -7.110 1.00 93.12 185 ASP A O 1
ATOM 1402 N N . LEU A 1 186 ? -4.944 -13.168 -8.405 1.00 94.31 186 LEU A N 1
ATOM 1403 C CA . LEU A 1 186 ? -4.972 -11.857 -9.048 1.00 94.31 186 LEU A CA 1
ATOM 1404 C C . LEU A 1 186 ? -5.870 -11.830 -10.286 1.00 94.31 186 LEU A C 1
ATOM 1406 O O . LEU A 1 186 ? -6.396 -10.768 -10.613 1.00 94.31 186 LEU A O 1
ATOM 1410 N N . ARG A 1 187 ? -6.110 -12.968 -10.954 1.00 92.69 187 ARG A N 1
ATOM 1411 C CA . ARG A 1 187 ? -7.053 -13.008 -12.087 1.00 92.69 187 ARG A CA 1
ATOM 1412 C C . ARG A 1 187 ? -8.465 -12.606 -11.677 1.00 92.69 187 ARG A C 1
ATOM 1414 O O . ARG A 1 187 ? -9.098 -11.855 -12.406 1.00 92.69 187 ARG A O 1
ATOM 1421 N N . ALA A 1 188 ? -8.924 -13.043 -10.504 1.00 90.69 188 ALA A N 1
ATOM 1422 C CA . ALA A 1 188 ? -10.244 -12.677 -9.982 1.00 90.69 188 ALA A CA 1
ATOM 1423 C C . ALA A 1 188 ? -10.409 -11.161 -9.757 1.00 90.69 188 ALA A C 1
ATOM 1425 O O . ALA A 1 188 ? -11.527 -10.670 -9.657 1.00 90.69 188 ALA A O 1
ATOM 1426 N N . LEU A 1 189 ? -9.301 -10.419 -9.658 1.00 88.25 189 LEU A N 1
ATOM 1427 C CA . LEU A 1 189 ? -9.303 -8.964 -9.515 1.00 88.25 189 LEU A CA 1
ATOM 1428 C C . LEU A 1 189 ? -9.324 -8.230 -10.871 1.00 88.25 189 LEU A C 1
ATOM 1430 O O . LEU A 1 189 ? -9.590 -7.027 -10.907 1.00 88.25 189 LEU A O 1
ATOM 1434 N N . ALA A 1 190 ? -8.994 -8.925 -11.964 1.00 85.50 190 ALA A N 1
ATOM 1435 C CA . ALA A 1 190 ? -8.959 -8.366 -13.313 1.00 85.50 190 ALA A CA 1
ATOM 1436 C C . ALA A 1 190 ? -10.312 -8.447 -14.048 1.00 85.50 190 ALA A C 1
ATOM 1438 O O . ALA A 1 190 ? -10.497 -7.697 -15.008 1.00 85.50 190 ALA A O 1
ATOM 1439 N N . GLU A 1 191 ? -11.219 -9.327 -13.604 1.00 79.69 191 GLU A N 1
ATOM 1440 C CA . GLU A 1 191 ? -12.617 -9.441 -14.069 1.00 79.69 191 GLU A CA 1
ATOM 1441 C C . GLU A 1 191 ? -13.513 -8.326 -13.503 1.00 79.69 191 GLU A C 1
ATOM 1443 O O . GLU A 1 191 ? -14.345 -7.805 -14.282 1.00 79.69 191 GLU A O 1
#

Sequence (191 aa):
MHTDDPRKEAHDAEERALARIVRALSGGGPSSQLDAAVLAAARAAVERDNPRRRLSLRWGFGASAAAMLAVALFWQWQRPDAPLDEVAPLAPALETVPAPDSVRGRAAADTVRPQTRDIAPPAPAAALLSVPDATLPPPESDESLAPADWIARIRERLAAGQADDARRSLRRFIDVHPDHPLPDDLRALAE

Secondary structure (DSSP, 8-state):
-----HHHHHHHHHHHHHHHHHHHHTTSPPPHHHHHHHHHHHHHHHHHT-GGGS--S---S--HHHHHHHHHHHHHHTS----------------------------------------PPPP------------PPPGGGGGGS-HHHHHHHHHHHHHTT-HHHHHHHHHHHHHH-TTSPPPHHHHHHH-